Protein 4U4I (pdb70)

InterPro domains:
  IPR001424 Superoxide dismutase, copper/zinc binding domain [PF00080] (23-154)
  IPR001424 Superoxide dismutase, copper/zinc binding domain [PR00068] (49-71)
  IPR001424 Superoxide dismutase, copper/zinc binding domain [PR00068] (85-94)
  IPR001424 Superoxide dismutase, copper/zinc binding domain [PR00068] (104-126)
  IPR001424 Superoxide dismutase, copper/zinc binding domain [PR00068] (129-155)
  IPR001424 Superoxide dismutase, copper/zinc binding domain [cd00305] (10-151)
  IPR018152 Superoxide dismutase, copper/zinc, binding site [PS00332] (143-154)
  IPR024134 Superoxide dismutase (Cu/Zn) / superoxide dismutase copper chaperone [PTHR10003] (10-155)
  IPR036423 Superoxide dismutase-like, copper/zinc binding domain superfamily [G3DSA:2.60.40.200] (1-158)
  IPR036423 Superoxide dismutase-like, copper/zinc binding domain superfamily [SSF49329] (10-156)

B-factor: mean 38.58, std 12.96, range [19.64, 89.53]

Nearest PDB structures (foldseek):
  4u4i-assembly1_B  TM=1.008E+00  e=2.352E-24  Megavirus chiliensis
  4u4i-assembly1_A  TM=9.856E-01  e=9.410E-21  Megavirus chiliensis
  3s0p-assembly1_B  TM=9.353E-01  e=9.299E-10  Solanum lycopersicum
  3s0p-assembly4_G  TM=9.302E-01  e=1.435E-09  Solanum lycopersicum
  1ozt-assembl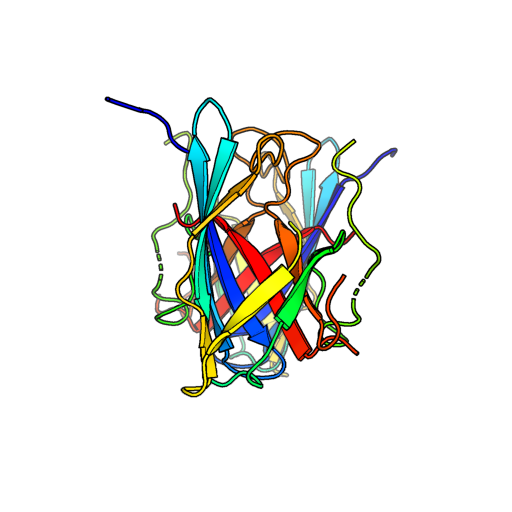y3_K  TM=8.899E-01  e=1.476E-08  Homo sapiens

Radius of gyration: 17.95 Å; Cα contacts (8 Å, |Δi|>4): 726; chains: 2; bounding box: 52×47×39 Å

Sequence (246 aa):
FFNVVTAICQLDKPHDYGYAIFTQLPDCTEIQFHLKNLPPGKHGCHIHKSGDRRNGCTSGPHFNPFNLGDLGNIVVNNNGECNEIICVKYLPLTGSNQIIGRGLVIHEKEDDGDRIACGIIAYLNYDFFNVVTAICQLDKPHDYGYAIFTQLPDCTEIQFHLKNLPPGKHGCHIHKSGDRRNGCTSGPHFNPFLGNIVVNNNGECNEIICVKYLPLTGSNQIIGRGLVIHEKEDDRIACGIIAYLN

CATH classification: 2.60.40.200

Organism: NCBI:txid1094892

Structure (mmCIF, N/CA/C/O backbone):
data_4U4I
#
_entry.id   4U4I
#
_cell.length_a   70.626
_cell.length_b   70.626
_cell.length_c   117.426
_cell.angle_alpha   90.00
_cell.angle_beta   90.00
_cell.angle_gamma   90.00
#
_symmetry.space_group_name_H-M   'P 43 21 2'
#
loop_
_entity.id
_entity.type
_entity.pdbx_description
1 polymer 'Cu/Zn superoxide dismutase'
2 water water
#
loop_
_atom_site.group_PDB
_atom_site.id
_atom_site.type_symbol
_atom_site.label_atom_id
_atom_site.label_alt_id
_atom_site.label_comp_id
_atom_site.label_asym_id
_atom_site.label_entity_id
_atom_site.label_seq_id
_atom_site.pdbx_PDB_ins_code
_atom_site.Cartn_x
_atom_site.Cartn_y
_atom_site.Cartn_z
_atom_site.occupancy
_atom_site.B_iso_or_equiv
_atom_site.auth_seq_id
_atom_site.auth_comp_id
_atom_site.auth_asym_id
_atom_site.auth_atom_id
_atom_site.pdbx_PDB_model_num
ATOM 1 N N . PHE A 1 9 ? 56.202 15.457 66.288 1.00 60.73 9 PHE A N 1
ATOM 2 C CA . PHE A 1 9 ? 55.727 15.918 64.988 1.00 61.87 9 PHE A CA 1
ATOM 3 C C . PHE A 1 9 ? 54.266 16.390 65.021 1.00 62.06 9 PHE A C 1
ATOM 4 O O . PHE A 1 9 ? 53.361 15.619 65.366 1.00 52.12 9 PHE A O 1
ATOM 12 N N . PHE A 1 10 ? 54.048 17.669 64.697 1.00 62.47 10 PHE A N 1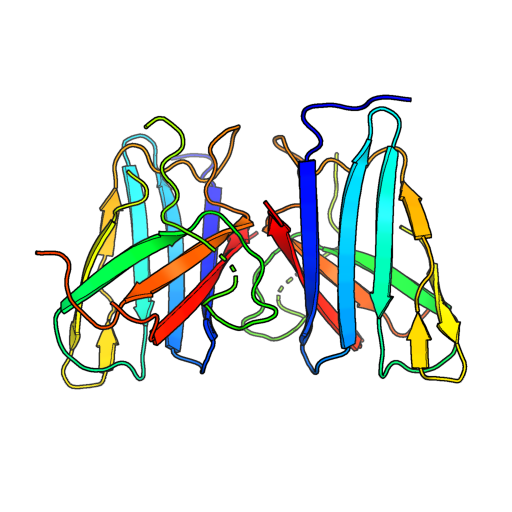
ATOM 13 C CA . PHE A 1 10 ? 52.717 18.188 64.370 1.00 63.05 10 PHE A CA 1
ATOM 14 C C . PHE A 1 10 ? 52.854 18.678 62.925 1.00 67.34 10 PHE A C 1
ATOM 15 O O . PHE A 1 10 ? 53.962 19.023 62.517 1.00 69.90 10 PHE A O 1
ATOM 23 N N . ASN A 1 11 ? 51.776 18.716 62.140 1.00 66.27 11 ASN A N 1
ATOM 24 C CA . ASN A 1 11 ? 50.473 18.160 62.490 1.00 62.05 11 ASN A CA 1
ATOM 25 C C . ASN A 1 11 ? 50.089 17.171 61.401 1.00 55.99 11 ASN A C 1
ATOM 26 O O . ASN A 1 11 ? 49.527 17.528 60.378 1.00 48.03 11 ASN A O 1
ATOM 31 N N . VAL A 1 12 ? 50.403 15.917 61.666 1.00 52.84 12 VAL A N 1
ATOM 32 C CA . VAL A 1 12 ? 50.598 14.909 60.650 1.00 43.95 12 VAL A CA 1
ATOM 33 C C . VAL A 1 12 ? 49.382 14.628 59.759 1.00 37.96 12 VAL A C 1
ATOM 34 O O . VAL A 1 12 ? 48.253 14.553 60.232 1.00 39.15 12 VAL A O 1
ATOM 38 N N . VAL A 1 13 ? 49.616 14.476 58.462 1.00 33.53 13 VAL A N 1
ATOM 39 C CA . VAL A 1 13 ? 48.559 13.986 57.590 1.00 28.33 13 VAL A CA 1
ATOM 40 C C . VAL A 1 13 ? 48.650 12.463 57.516 1.00 26.60 13 VAL A C 1
ATOM 41 O O . VAL A 1 13 ? 49.723 11.883 57.317 1.00 27.01 13 VAL A O 1
ATOM 45 N N . THR A 1 14 ? 47.515 11.816 57.710 1.00 25.82 14 THR A N 1
ATOM 46 C CA . THR A 1 14 ? 47.456 10.367 57.665 1.00 29.88 14 THR A CA 1
ATOM 47 C C . THR A 1 14 ? 46.440 9.925 56.611 1.00 25.82 14 THR A C 1
ATOM 48 O O . THR A 1 14 ? 45.371 10.522 56.501 1.00 25.57 14 THR A O 1
ATOM 52 N N . ALA A 1 15 ? 46.777 8.898 55.833 1.00 23.60 15 ALA A N 1
ATOM 53 C CA . ALA A 1 15 ? 45.841 8.354 54.849 1.00 25.05 15 ALA A CA 1
ATOM 54 C C . ALA A 1 15 ? 45.583 6.872 55.070 1.00 25.73 15 ALA A C 1
ATOM 55 O O . ALA A 1 15 ? 46.400 6.162 55.646 1.00 25.42 15 ALA A O 1
ATOM 57 N N . ILE A 1 16 ? 44.425 6.415 54.615 1.00 24.00 16 ILE A N 1
ATOM 58 C CA . ILE A 1 16 ? 44.088 5.001 54.653 1.00 24.20 16 ILE A CA 1
ATOM 59 C C . ILE A 1 16 ? 43.713 4.498 53.258 1.00 27.52 16 ILE A C 1
ATOM 60 O O . ILE A 1 16 ? 43.045 5.189 52.486 1.00 25.30 16 ILE A O 1
ATOM 65 N N . CYS A 1 17 ? 44.183 3.300 52.938 1.00 22.60 17 CYS A N 1
ATOM 66 C CA . CYS A 1 17 ? 43.775 2.598 51.736 1.00 27.27 17 CYS A CA 1
ATOM 67 C C . CYS A 1 17 ? 43.180 1.236 52.073 1.00 27.23 17 CYS A C 1
ATOM 68 O O . CYS A 1 17 ? 43.897 0.346 52.537 1.00 24.72 17 CYS A O 1
ATOM 71 N N . GLN A 1 18 ? 41.883 1.049 51.841 1.00 27.11 18 GLN A N 1
ATOM 72 C CA . GLN A 1 18 ? 41.330 -0.290 51.993 1.00 28.16 18 GLN A CA 1
ATOM 73 C C . GLN A 1 18 ? 41.495 -1.044 50.685 1.00 30.67 18 GLN A C 1
ATOM 74 O O . GLN A 1 18 ? 40.925 -0.653 49.669 1.00 27.13 18 GLN A O 1
A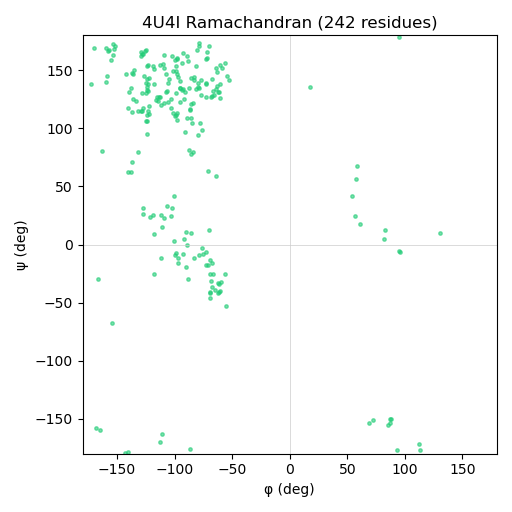TOM 80 N N . LEU A 1 19 ? 42.270 -2.123 50.711 1.00 25.88 19 LEU A N 1
ATOM 81 C CA . LEU A 1 19 ? 42.455 -2.926 49.515 1.00 26.97 19 LEU A CA 1
ATOM 82 C C . LEU A 1 19 ? 41.312 -3.925 49.436 1.00 31.91 19 LEU A C 1
ATOM 83 O O . LEU A 1 19 ? 41.487 -5.097 49.789 1.00 28.71 19 LEU A O 1
ATOM 88 N N . ASP A 1 20 ? 40.136 -3.448 49.000 1.00 28.02 20 ASP A N 1
ATOM 89 C CA . ASP A 1 20 ? 38.935 -4.263 49.046 1.00 29.47 20 ASP A CA 1
ATOM 90 C C . ASP A 1 20 ? 38.419 -4.693 47.681 1.00 29.11 20 ASP A C 1
ATOM 91 O O . ASP A 1 20 ? 37.301 -5.160 47.583 1.00 31.31 20 ASP A O 1
ATOM 96 N N . LYS A 1 21 ? 39.238 -4.557 46.643 1.00 32.36 21 LYS A N 1
ATOM 97 C CA . LYS A 1 21 ? 38.933 -5.163 45.354 1.00 32.41 21 LYS A CA 1
ATOM 98 C C . LYS A 1 21 ? 40.118 -6.004 44.915 1.00 32.78 21 LYS A C 1
ATOM 99 O O . LYS A 1 21 ? 41.261 -5.628 45.176 1.00 30.36 21 LYS A O 1
ATOM 105 N N . PRO A 1 22 ? 39.856 -7.139 44.234 1.00 32.10 22 PRO A N 1
ATOM 106 C CA . PRO A 1 22 ? 38.517 -7.672 43.939 1.00 34.67 22 PRO A CA 1
ATOM 107 C C . PRO A 1 22 ? 37.856 -8.309 45.167 1.00 37.55 22 PRO A C 1
ATOM 108 O O . PRO A 1 22 ? 36.685 -8.647 45.103 1.00 38.32 22 PRO A O 1
ATOM 112 N N . HIS A 1 23 ? 38.600 -8.456 46.262 1.00 34.12 23 HIS A N 1
ATOM 113 C CA . HIS A 1 23 ? 38.053 -8.956 47.525 1.00 37.69 23 HIS A CA 1
ATOM 114 C C . HIS A 1 23 ? 38.651 -8.196 48.697 1.00 33.69 23 HIS A C 1
ATOM 115 O O . HIS A 1 23 ? 39.480 -7.302 48.513 1.00 33.27 23 HIS A O 1
ATOM 122 N N . ASP A 1 24 ? 38.257 -8.584 49.901 1.00 32.94 24 ASP A N 1
ATOM 123 C CA . ASP A 1 24 ? 38.755 -7.953 51.118 1.00 33.10 24 ASP A CA 1
ATOM 124 C C . ASP A 1 24 ? 40.168 -8.414 51.431 1.00 32.63 24 ASP A C 1
ATOM 125 O O . ASP A 1 24 ? 40.357 -9.490 51.998 1.00 30.77 24 ASP A O 1
ATOM 130 N N . TYR A 1 25 ? 41.169 -7.612 51.069 1.00 32.41 25 TYR A N 1
ATOM 131 C CA . TYR A 1 25 ? 42.548 -7.978 51.416 1.00 30.40 25 TYR A CA 1
ATOM 132 C C . TYR A 1 25 ? 43.144 -7.078 52.504 1.00 29.42 25 TYR A C 1
ATOM 133 O O . TYR A 1 25 ? 44.369 -6.967 52.631 1.00 29.89 25 TYR A O 1
ATOM 142 N N . GLY A 1 26 ? 42.282 -6.451 53.300 1.00 29.40 26 GLY A N 1
ATOM 143 C CA . GLY A 1 26 ? 42.754 -5.633 54.410 1.00 28.86 26 GLY A CA 1
ATOM 144 C C . GLY A 1 26 ? 43.040 -4.198 53.992 1.00 30.89 26 GLY A C 1
ATOM 145 O O . GLY A 1 26 ? 42.420 -3.687 53.054 1.00 29.75 26 GLY A O 1
ATOM 146 N N . TYR A 1 27 ? 43.988 -3.551 54.668 1.00 28.97 27 TYR A N 1
ATOM 147 C CA . TYR A 1 27 ? 44.213 -2.127 54.456 1.00 25.87 27 TYR A CA 1
ATOM 148 C C . TYR A 1 27 ? 45.665 -1.692 54.718 1.00 27.96 27 TYR A C 1
ATOM 149 O O . TYR A 1 27 ? 46.484 -2.487 55.186 1.00 29.19 27 TYR A O 1
ATOM 158 N N . ALA A 1 28 ? 45.986 -0.444 54.371 1.00 24.48 28 ALA A N 1
ATOM 159 C CA . ALA A 1 28 ? 47.295 0.152 54.680 1.00 24.50 28 ALA A CA 1
ATOM 160 C C . ALA A 1 28 ? 47.121 1.593 55.187 1.00 24.46 28 ALA A C 1
ATOM 161 O O . ALA A 1 28 ? 46.193 2.309 54.788 1.00 22.47 28 ALA A O 1
ATOM 163 N N . ILE A 1 29 ? 48.006 2.002 56.085 1.00 21.65 29 ILE A N 1
ATOM 164 C CA . ILE A 1 29 ? 47.979 3.343 56.660 1.00 23.53 29 ILE A CA 1
ATOM 165 C C . ILE A 1 29 ? 49.190 4.111 56.184 1.00 23.61 29 ILE A C 1
ATOM 166 O O . ILE A 1 29 ? 50.316 3.620 56.316 1.00 26.85 29 ILE A O 1
ATOM 171 N N . PHE A 1 30 ? 48.968 5.301 55.621 1.00 24.16 30 PHE A N 1
ATOM 172 C CA . PHE A 1 30 ? 50.063 6.157 55.156 1.00 24.35 30 PHE A CA 1
ATOM 173 C C . PHE A 1 30 ? 50.206 7.332 56.117 1.00 23.38 30 PHE A C 1
ATOM 174 O O . PHE A 1 30 ? 49.223 8.007 56.422 1.00 25.38 30 PHE A O 1
ATOM 182 N N . THR A 1 31 ? 51.424 7.603 56.567 1.00 24.49 31 THR A N 1
ATOM 183 C CA . THR A 1 31 ? 51.653 8.719 57.463 1.00 28.34 31 THR A CA 1
ATOM 184 C C . THR A 1 31 ? 52.759 9.629 56.923 1.00 29.70 31 THR A C 1
ATOM 185 O O . THR A 1 31 ? 53.912 9.215 56.784 1.00 29.30 31 THR A O 1
ATOM 189 N N . GLN A 1 32 ? 52.400 10.869 56.627 1.00 30.79 32 GLN A N 1
ATOM 190 C CA . GLN A 1 32 ? 53.329 11.822 56.014 1.00 31.03 32 GLN A CA 1
ATOM 191 C C . GLN A 1 32 ? 54.269 12.431 57.059 1.00 33.65 32 GLN A C 1
ATOM 192 O O . GLN A 1 32 ? 53.920 13.400 57.734 1.00 32.56 32 GLN A O 1
ATOM 198 N N . LEU A 1 33 ? 55.447 11.832 57.206 1.00 36.05 33 LEU A N 1
ATOM 199 C CA . LEU A 1 33 ? 56.464 12.298 58.151 1.00 41.26 33 LEU A CA 1
ATOM 200 C C . LEU A 1 33 ? 57.417 13.269 57.443 1.00 41.08 33 LEU A C 1
ATOM 201 O O . LEU A 1 33 ? 57.436 13.323 56.211 1.00 41.24 33 LEU A O 1
ATOM 206 N N . PRO A 1 34 ? 58.216 14.044 58.207 1.00 43.75 34 PRO A N 1
ATOM 207 C CA . PRO A 1 34 ? 58.998 15.067 57.495 1.00 45.89 34 PRO A CA 1
ATOM 208 C C . PRO A 1 34 ? 60.111 14.519 56.589 1.00 46.76 34 PRO A C 1
ATOM 209 O O . PRO A 1 34 ? 60.398 15.128 55.560 1.00 47.45 34 PRO A O 1
ATOM 213 N N . ASP A 1 35 ? 60.712 13.387 56.925 1.00 43.11 35 ASP A N 1
ATOM 214 C CA . ASP A 1 35 ? 61.774 12.863 56.066 1.00 50.59 35 ASP A CA 1
ATOM 215 C C . ASP A 1 35 ? 61.286 11.740 55.150 1.00 50.65 35 ASP A C 1
ATOM 216 O O . ASP A 1 35 ? 62.056 11.179 54.369 1.00 46.15 35 ASP A O 1
ATOM 221 N N . CYS A 1 36 ? 59.994 11.441 55.216 1.00 48.17 36 CYS A N 1
ATOM 222 C CA . CYS A 1 36 ? 59.565 10.085 54.946 1.00 42.26 36 CYS A CA 1
ATOM 223 C C . CYS A 1 36 ? 58.050 9.936 54.886 1.00 37.62 36 CYS A C 1
ATOM 224 O O . CYS A 1 36 ? 57.353 10.493 55.718 1.00 39.14 36 CYS A O 1
ATOM 227 N N . THR A 1 37 ? 57.520 9.179 53.935 1.00 37.65 37 THR A N 1
ATOM 228 C CA . THR A 1 37 ? 56.127 8.774 54.077 1.00 31.38 37 THR A CA 1
ATOM 229 C C . THR A 1 37 ? 56.098 7.326 54.566 1.00 29.46 37 THR A C 1
ATOM 230 O O . THR A 1 37 ? 56.534 6.418 53.869 1.00 29.90 37 THR A O 1
ATOM 234 N N . GLU A 1 38 ? 55.618 7.140 55.794 1.00 25.24 38 GLU A N 1
ATOM 235 C CA . GLU A 1 38 ? 55.579 5.834 56.438 1.00 28.47 38 GLU A CA 1
ATOM 236 C C . GLU A 1 38 ? 54.355 5.059 55.960 1.00 27.64 38 GLU A C 1
ATOM 237 O O . GLU A 1 38 ? 53.262 5.610 55.912 1.00 25.35 38 GLU A O 1
ATOM 243 N N . ILE A 1 39 ? 54.532 3.790 55.605 1.00 26.38 39 ILE A N 1
ATOM 244 C CA . ILE A 1 39 ? 53.390 2.967 55.214 1.00 25.72 39 ILE A CA 1
ATOM 245 C C . ILE A 1 39 ? 53.313 1.722 56.091 1.00 26.36 39 ILE A C 1
ATOM 246 O O . ILE A 1 39 ? 54.204 0.890 56.075 1.00 27.04 39 ILE A O 1
ATOM 251 N N . GLN A 1 40 ? 52.248 1.623 56.876 1.00 26.62 40 GLN A N 1
ATOM 252 C CA . GLN A 1 40 ? 52.028 0.468 57.727 1.00 27.06 40 GLN A CA 1
ATOM 253 C C . GLN A 1 40 ? 51.029 -0.446 57.031 1.00 24.61 40 GLN A C 1
ATOM 254 O O . GLN A 1 40 ? 49.865 -0.093 56.882 1.00 23.73 40 GLN A O 1
ATOM 260 N N . PHE A 1 41 ? 51.488 -1.600 56.570 1.00 22.13 41 PHE A N 1
ATOM 261 C CA . PHE A 1 41 ? 50.592 -2.537 55.903 1.00 25.89 41 PHE A CA 1
ATOM 262 C C . PHE A 1 41 ? 49.852 -3.387 56.942 1.00 29.15 41 PHE A C 1
ATOM 263 O O . PHE A 1 41 ? 50.418 -3.746 57.984 1.00 25.73 41 PHE A O 1
ATOM 271 N N . HIS A 1 42 ? 48.575 -3.654 56.667 1.00 27.26 42 HIS A N 1
ATOM 272 C CA . HIS A 1 42 ? 47.781 -4.637 57.400 1.00 28.08 42 HIS A CA 1
ATOM 273 C C . HIS A 1 42 ? 46.950 -5.440 56.376 1.00 30.38 42 HIS A C 1
ATOM 274 O O . HIS A 1 42 ? 45.715 -5.393 56.371 1.00 23.93 42 HIS A O 1
ATOM 281 N N . LEU A 1 43 ? 47.649 -6.152 55.493 1.00 28.72 43 LEU A N 1
ATOM 282 C CA . LEU A 1 43 ? 47.006 -6.933 54.454 1.00 27.95 43 LEU A CA 1
ATOM 283 C C . LEU A 1 43 ? 46.705 -8.335 54.966 1.00 30.77 43 LEU A C 1
ATOM 284 O O . LEU A 1 43 ? 47.281 -8.771 55.966 1.00 34.26 43 LEU A O 1
ATOM 289 N N . LYS A 1 44 ? 45.805 -9.026 54.271 1.00 29.30 44 LYS A N 1
ATOM 290 C CA . LYS A 1 44 ? 45.394 -10.388 54.617 1.00 34.89 44 LYS A CA 1
ATOM 291 C C . LYS A 1 44 ? 44.824 -11.075 53.363 1.00 36.36 44 LYS A C 1
ATOM 292 O O . LYS A 1 44 ? 44.571 -10.403 52.351 1.00 32.32 44 LYS A O 1
ATOM 298 N N . ASN A 1 45 ? 44.640 -12.398 53.433 1.00 34.70 45 ASN A N 1
ATOM 299 C CA . ASN A 1 45 ? 44.083 -13.212 52.337 1.00 35.23 45 ASN A CA 1
ATOM 300 C C . ASN A 1 45 ? 44.863 -13.228 51.021 1.00 34.79 45 ASN A C 1
ATOM 301 O O . ASN A 1 45 ? 44.312 -13.612 49.981 1.00 34.41 45 ASN A O 1
ATOM 306 N N . LEU A 1 46 ? 46.129 -12.826 51.042 1.00 32.03 46 LEU A N 1
ATOM 307 C CA . LEU A 1 46 ? 46.899 -12.729 49.798 1.00 30.51 46 LEU A CA 1
ATOM 308 C C . LEU A 1 46 ? 47.780 -13.963 49.561 1.00 33.83 46 LEU A C 1
ATOM 309 O O . LEU A 1 46 ? 48.071 -14.694 50.497 1.00 34.05 46 LEU A O 1
ATOM 314 N N . PRO A 1 47 ? 48.200 -14.197 48.306 1.00 35.97 47 PRO A N 1
ATOM 315 C CA . PRO A 1 47 ? 49.220 -15.209 48.008 1.00 38.45 47 PRO A CA 1
ATOM 316 C C . PRO A 1 47 ? 50.550 -14.888 48.693 1.00 39.12 47 PRO A C 1
ATOM 317 O O . PRO A 1 47 ? 51.029 -13.760 48.574 1.00 37.55 47 PRO A O 1
ATOM 321 N N . PRO A 1 48 ? 51.151 -15.868 49.385 1.00 41.56 48 PRO A N 1
ATOM 322 C CA . PRO A 1 48 ? 52.430 -15.636 50.069 1.00 36.83 48 PRO A CA 1
ATOM 323 C C . PRO A 1 48 ? 53.548 -15.225 49.110 1.00 32.18 48 PRO A C 1
ATOM 324 O O . PRO A 1 48 ? 53.486 -15.565 47.938 1.00 36.61 48 PRO A O 1
ATOM 328 N N . GLY A 1 49 ? 54.553 -14.503 49.608 1.00 34.91 49 GLY A N 1
ATOM 329 C CA . GLY A 1 49 ? 55.716 -14.163 48.807 1.00 30.35 49 GLY A CA 1
ATOM 330 C C . GLY A 1 49 ? 55.844 -12.685 48.488 1.00 31.51 49 GLY A C 1
ATOM 331 O O . GLY A 1 49 ? 55.107 -11.864 49.023 1.00 31.54 49 GLY A O 1
ATOM 332 N N . LYS A 1 50 ? 56.787 -12.344 47.613 1.00 31.09 50 LYS A N 1
ATOM 333 C CA . LYS A 1 50 ? 56.997 -10.961 47.218 1.00 32.20 50 LYS A CA 1
ATOM 334 C C . LYS A 1 50 ? 55.979 -10.504 46.178 1.00 36.07 50 LYS A C 1
ATOM 335 O O . LYS A 1 50 ? 55.638 -11.243 45.255 1.00 33.20 50 LYS A O 1
ATOM 341 N N . HIS A 1 51 ? 55.502 -9.276 46.338 1.00 31.32 51 HIS A N 1
ATOM 342 C CA . HIS A 1 51 ? 54.551 -8.689 45.407 1.00 32.10 51 HIS A CA 1
ATOM 343 C C . HIS A 1 51 ? 54.905 -7.228 45.175 1.00 30.66 51 HIS A C 1
ATOM 344 O O . HIS A 1 51 ? 55.143 -6.476 46.127 1.00 31.43 51 HIS A O 1
ATOM 351 N N . GLY A 1 52 ? 54.951 -6.829 43.912 1.00 34.72 52 GLY A N 1
ATOM 352 C CA . GLY A 1 52 ? 55.214 -5.446 43.554 1.00 29.86 52 GLY A CA 1
ATOM 353 C C . GLY A 1 52 ? 54.106 -4.560 44.088 1.00 33.68 52 GLY A C 1
ATOM 354 O O . GLY A 1 52 ? 52.915 -4.888 44.017 1.00 31.80 52 GLY A O 1
ATOM 355 N N . CYS A 1 53 ? 54.503 -3.437 44.658 1.00 31.42 53 CYS A N 1
ATOM 356 C CA . CYS A 1 53 ? 53.542 -2.521 45.239 1.00 32.61 53 CYS A CA 1
ATOM 357 C C . CYS A 1 53 ? 53.695 -1.160 44.564 1.00 33.12 53 CYS A C 1
ATOM 358 O O . CYS A 1 53 ? 54.768 -0.572 44.591 1.00 35.59 53 CYS A O 1
ATOM 361 N N . HIS A 1 54 ? 52.644 -0.672 43.919 1.00 28.25 54 HIS A N 1
ATOM 362 C CA . HIS A 1 54 ? 52.768 0.575 43.173 1.00 30.06 54 HIS A CA 1
ATOM 363 C C . HIS A 1 54 ? 51.608 1.506 43.394 1.00 26.89 54 HIS A C 1
ATOM 364 O O . HIS A 1 54 ? 50.471 1.062 43.584 1.00 24.98 54 HIS A O 1
ATOM 371 N N . ILE A 1 55 ? 51.904 2.804 43.364 1.00 25.26 55 ILE A N 1
ATOM 372 C CA . ILE A 1 55 ? 50.850 3.806 43.231 1.00 29.46 55 ILE A CA 1
ATOM 373 C C . ILE A 1 55 ? 50.437 3.903 41.760 1.00 29.99 55 ILE A C 1
ATOM 374 O O . ILE A 1 55 ? 51.279 3.912 40.853 1.00 27.75 55 ILE A O 1
ATOM 379 N N . HIS A 1 56 ? 49.131 3.953 41.531 1.00 25.43 56 HIS A N 1
ATOM 380 C CA . HIS A 1 56 ? 48.613 4.103 40.197 1.00 25.31 56 HIS A CA 1
ATOM 381 C C . HIS A 1 56 ? 47.827 5.406 40.107 1.00 27.79 56 HIS A C 1
ATOM 382 O O . HIS A 1 56 ? 47.266 5.910 41.099 1.00 24.31 56 HIS A O 1
ATOM 389 N N . LYS A 1 57 ? 47.827 5.943 38.899 1.00 26.57 57 LYS A N 1
ATOM 390 C CA . LYS A 1 57 ? 47.408 7.307 38.602 1.00 32.08 57 LYS A CA 1
ATOM 391 C C . LYS A 1 57 ? 45.944 7.588 38.937 1.00 28.43 57 LYS A C 1
ATOM 392 O O . LYS A 1 57 ? 45.621 8.628 39.486 1.00 31.32 57 LYS A O 1
ATOM 398 N N . SER A 1 58 ? 45.065 6.644 38.634 1.00 25.63 58 SER A N 1
ATOM 399 C CA . SER A 1 58 ? 43.635 6.892 38.733 1.00 27.63 58 SER A CA 1
ATOM 400 C C . SER A 1 58 ? 42.998 6.219 39.955 1.00 28.75 58 SER A C 1
ATOM 401 O O . SER A 1 58 ? 43.384 5.112 40.341 1.00 27.40 58 SER A O 1
ATOM 404 N N . GLY A 1 59 ? 42.039 6.907 40.579 1.00 26.39 59 GLY A N 1
ATOM 405 C CA . GLY A 1 59 ? 41.261 6.346 41.670 1.00 23.77 59 GLY A CA 1
ATOM 406 C C . GLY A 1 59 ? 40.003 5.614 41.196 1.00 28.97 59 GLY A C 1
ATOM 407 O O . GLY A 1 59 ? 39.243 5.077 42.008 1.00 25.62 59 GLY A O 1
ATOM 408 N N . ASP A 1 60 ? 39.795 5.596 39.880 1.00 26.98 60 ASP A N 1
ATOM 409 C CA . ASP A 1 60 ? 38.636 4.955 39.234 1.00 30.09 60 ASP A CA 1
ATOM 410 C C . ASP A 1 60 ? 38.715 3.440 39.373 1.00 25.89 60 ASP A C 1
ATOM 411 O O . ASP A 1 60 ? 39.728 2.864 39.029 1.00 26.95 60 ASP A O 1
ATOM 416 N N . ARG A 1 61 ? 37.668 2.783 39.876 1.00 28.66 61 ARG A N 1
ATOM 417 C CA . ARG A 1 61 ? 37.693 1.317 39.921 1.00 29.81 61 ARG A CA 1
ATOM 418 C C . ARG A 1 61 ? 36.456 0.694 39.283 1.00 35.51 61 ARG A C 1
ATOM 419 O O . ARG A 1 61 ? 36.080 -0.438 39.610 1.00 34.34 61 ARG A O 1
ATOM 427 N N . ARG A 1 62 ? 35.840 1.408 38.348 1.00 32.31 62 ARG A N 1
ATOM 428 C CA . ARG A 1 62 ? 34.655 0.872 37.678 1.00 32.61 62 ARG A CA 1
ATOM 429 C C . ARG A 1 62 ? 34.935 -0.445 36.943 1.00 30.08 62 ARG A C 1
ATOM 430 O O . ARG A 1 62 ? 34.081 -1.309 36.897 1.00 33.07 62 ARG A O 1
ATOM 438 N N . ASN A 1 63 ? 36.138 -0.629 36.412 1.00 30.71 63 ASN A N 1
ATOM 439 C CA . ASN A 1 63 ? 36.480 -1.928 35.830 1.00 38.89 63 ASN A CA 1
ATOM 440 C C . ASN A 1 63 ? 37.374 -2.748 36.768 1.00 38.01 63 ASN A C 1
ATOM 441 O O . ASN A 1 63 ? 38.208 -3.529 36.319 1.00 41.95 63 ASN A O 1
ATOM 446 N N . GLY A 1 64 ? 37.202 -2.579 38.075 1.00 38.65 64 GLY A N 1
ATOM 447 C CA . GLY A 1 64 ? 38.097 -3.224 39.018 1.00 35.60 64 GLY A CA 1
ATOM 448 C C . GLY A 1 64 ? 39.447 -2.528 38.982 1.00 37.72 64 GLY A C 1
ATOM 449 O O . GLY A 1 64 ? 39.511 -1.340 38.672 1.00 35.13 64 GLY A O 1
ATOM 450 N N . CYS A 1 65 ? 40.525 -3.259 39.276 1.00 32.73 65 CYS A N 1
ATOM 451 C CA . CYS A 1 65 ? 41.848 -2.649 39.427 1.00 30.37 65 CYS A CA 1
ATOM 452 C C . CYS A 1 65 ? 42.428 -2.170 38.114 1.00 33.03 65 CYS A C 1
ATOM 453 O O . CYS A 1 65 ? 43.381 -1.370 38.095 1.00 30.91 65 CYS A O 1
ATOM 456 N N . THR A 1 66 ? 41.873 -2.667 37.012 1.00 31.06 66 THR A N 1
ATOM 457 C CA . THR A 1 66 ? 42.322 -2.249 35.682 1.00 33.05 66 THR A CA 1
ATOM 458 C C . THR A 1 66 ? 42.092 -0.754 35.453 1.00 28.39 66 THR A C 1
ATOM 459 O O . THR A 1 66 ? 42.860 -0.101 34.760 1.00 30.66 66 THR A O 1
ATOM 463 N N . SER A 1 67 ? 41.029 -0.216 36.029 1.00 31.64 67 SER A N 1
ATOM 464 C CA . SER A 1 67 ? 40.689 1.188 35.814 1.00 31.64 67 SER A CA 1
ATOM 465 C C . SER A 1 67 ? 41.653 2.156 36.499 1.00 34.77 67 SER A C 1
ATOM 466 O O . SER A 1 67 ? 41.645 3.347 36.198 1.00 32.22 67 SER A O 1
ATOM 477 N N . GLY A 1 69 ? 44.528 2.576 36.026 1.00 29.26 69 GLY A N 1
ATOM 478 C CA . GLY A 1 69 ? 45.489 3.080 35.049 1.00 26.60 69 GLY A CA 1
ATOM 479 C C . GLY A 1 69 ? 46.927 2.665 35.313 1.00 32.48 69 GLY A C 1
ATOM 480 O O . GLY A 1 69 ? 47.178 1.700 36.046 1.00 32.85 69 GLY A O 1
ATOM 481 N N . PRO A 1 70 ? 47.883 3.406 34.729 1.00 33.14 70 PRO A N 1
ATOM 482 C CA . PRO A 1 70 ? 49.319 3.130 34.802 1.00 28.84 70 PRO A CA 1
ATOM 483 C C . PRO A 1 70 ? 49.962 3.576 36.105 1.00 29.91 70 PRO A C 1
ATOM 484 O O . PRO A 1 70 ? 49.310 4.227 36.940 1.00 29.29 70 PRO A O 1
ATOM 488 N N . HIS A 1 71 ? 51.232 3.220 36.272 1.00 29.25 71 HIS A N 1
ATOM 489 C CA . HIS A 1 71 ? 52.038 3.685 37.396 1.00 32.95 71 HIS A CA 1
ATOM 490 C C . HIS A 1 71 ? 51.976 5.192 37.470 1.00 33.05 71 HIS A C 1
ATOM 491 O O . HIS A 1 71 ? 51.969 5.868 36.443 1.00 31.89 71 HIS A O 1
ATOM 498 N N . PHE A 1 72 ? 51.914 5.713 38.684 1.00 30.48 72 PHE A N 1
ATOM 499 C CA . PHE A 1 72 ? 51.895 7.145 38.882 1.00 33.00 72 PHE A CA 1
ATOM 500 C C . PHE A 1 72 ? 53.330 7.640 38.999 1.00 39.17 72 PHE A C 1
ATOM 501 O O . PHE A 1 72 ? 54.012 7.383 39.991 1.00 41.47 72 PHE A O 1
ATOM 509 N N . ASN A 1 73 ? 53.788 8.342 37.969 1.00 44.31 73 ASN A N 1
ATOM 510 C CA . ASN A 1 73 ? 55.162 8.839 37.909 1.00 54.64 73 ASN A CA 1
ATOM 511 C C . ASN A 1 73 ? 55.188 10.270 37.399 1.00 54.61 73 ASN A C 1
ATOM 512 O O . ASN A 1 73 ? 55.637 10.512 36.281 1.00 52.18 73 ASN A O 1
ATOM 517 N N . PRO A 1 74 ? 54.713 11.222 38.224 1.00 52.88 74 PRO A N 1
ATOM 518 C CA . PRO A 1 74 ? 54.422 12.595 37.784 1.00 57.30 74 PRO A CA 1
ATOM 519 C C . PRO A 1 74 ? 55.626 13.359 37.226 1.00 61.09 74 PRO A C 1
ATOM 520 O O . PRO A 1 74 ? 55.479 14.079 36.230 1.00 61.69 74 PRO A O 1
ATOM 524 N N . PHE A 1 75 ? 56.791 13.196 37.847 1.00 58.95 75 PHE A N 1
ATOM 525 C CA . PHE A 1 75 ? 57.962 13.970 37.465 1.00 63.33 75 PHE A CA 1
ATOM 526 C C . PHE A 1 75 ? 58.701 13.386 36.267 1.00 69.89 75 PHE A C 1
ATOM 527 O O . PHE A 1 75 ? 59.579 14.043 35.711 1.00 77.23 75 PHE A O 1
ATOM 535 N N . ASN A 1 76 ? 58.353 12.155 35.889 1.00 73.34 76 ASN A N 1
ATOM 536 C CA . ASN A 1 76 ? 59.089 11.385 34.879 1.00 71.22 76 ASN A CA 1
ATOM 537 C C . ASN A 1 76 ? 60.560 11.183 35.260 1.00 78.29 76 ASN A C 1
ATOM 538 O O . ASN A 1 76 ? 61.457 11.839 34.724 1.00 82.26 76 ASN A O 1
ATOM 543 N N . LEU A 1 89 ? 58.539 6.964 40.673 1.00 61.49 89 LEU A N 1
ATOM 544 C CA . LEU A 1 89 ? 58.675 7.085 42.122 1.00 63.28 89 LEU A CA 1
ATOM 545 C C . LEU A 1 89 ? 57.339 6.847 42.870 1.00 65.24 89 LEU A C 1
ATOM 546 O O . LEU A 1 89 ? 57.247 7.038 44.092 1.00 60.07 89 LEU A O 1
ATOM 551 N N . GLY A 1 90 ? 56.330 6.365 42.141 1.00 56.15 90 GLY A N 1
ATOM 552 C CA . GLY A 1 90 ? 55.149 5.768 42.753 1.00 50.33 90 GLY A CA 1
ATOM 553 C C . GLY A 1 90 ? 55.440 4.294 43.019 1.00 49.95 90 GLY A C 1
ATOM 554 O O . GLY A 1 90 ? 54.554 3.494 43.346 1.00 37.21 90 GLY A O 1
ATOM 555 N N . ASP A 1 91 ? 56.718 3.957 42.841 1.00 57.36 91 ASP A N 1
ATOM 556 C CA . ASP A 1 91 ? 57.283 2.639 43.094 1.00 49.96 91 ASP A CA 1
ATOM 557 C C . ASP A 1 91 ? 57.686 2.520 44.567 1.00 53.83 91 ASP A C 1
ATOM 558 O O . ASP A 1 91 ? 58.647 3.155 45.030 1.00 49.42 91 ASP A O 1
ATOM 563 N N . LEU A 1 92 ? 56.918 1.717 45.300 1.00 43.21 92 LEU A N 1
ATOM 564 C CA . LEU A 1 92 ? 57.157 1.496 46.710 1.00 39.03 92 LEU A CA 1
ATOM 565 C C . LEU A 1 92 ? 58.034 0.262 46.872 1.00 38.92 92 LEU A C 1
ATOM 566 O O . LEU A 1 92 ? 58.500 -0.024 47.958 1.00 38.77 92 LEU A O 1
ATOM 571 N N . GLY A 1 93 ? 58.260 -0.452 45.771 1.00 37.35 93 GLY A N 1
ATOM 572 C CA . GLY A 1 93 ? 59.029 -1.683 45.787 1.00 35.27 93 GLY A CA 1
ATOM 573 C C . GLY A 1 93 ? 58.170 -2.890 46.141 1.00 37.12 93 GLY A C 1
ATOM 574 O O . GLY A 1 93 ? 56.949 -2.884 45.959 1.00 38.43 93 GLY A O 1
ATOM 575 N N . ASN A 1 94 ? 58.805 -3.930 46.667 1.00 30.39 94 ASN A N 1
ATOM 576 C CA . ASN A 1 94 ? 58.109 -5.169 46.980 1.00 30.79 94 ASN A CA 1
ATOM 577 C C . ASN A 1 94 ? 57.675 -5.231 48.427 1.00 33.99 94 ASN A C 1
ATOM 578 O O . ASN A 1 94 ? 58.414 -4.810 49.321 1.00 34.36 94 ASN A O 1
ATOM 583 N N . ILE A 1 95 ? 56.480 -5.761 48.663 1.00 32.33 95 ILE A N 1
ATOM 584 C CA . ILE A 1 95 ? 56.116 -6.198 50.002 1.00 31.01 95 ILE A CA 1
ATOM 585 C C . ILE A 1 95 ? 56.238 -7.705 50.060 1.00 32.53 95 ILE A C 1
ATOM 586 O O . ILE A 1 95 ? 56.285 -8.381 49.028 1.00 29.70 95 ILE A O 1
ATOM 591 N N . VAL A 1 96 ? 56.299 -8.231 51.275 1.00 32.82 96 VAL A N 1
ATOM 592 C CA . VAL A 1 96 ? 56.328 -9.668 51.466 1.00 33.43 96 VAL A CA 1
ATOM 593 C C . VAL A 1 96 ? 55.079 -10.100 52.222 1.00 35.01 96 VAL A C 1
ATOM 594 O O . VAL A 1 96 ? 54.785 -9.583 53.300 1.00 31.30 96 VAL A O 1
ATOM 598 N N . VAL A 1 97 ? 54.331 -11.031 51.646 1.00 28.44 97 VAL A N 1
ATOM 599 C CA .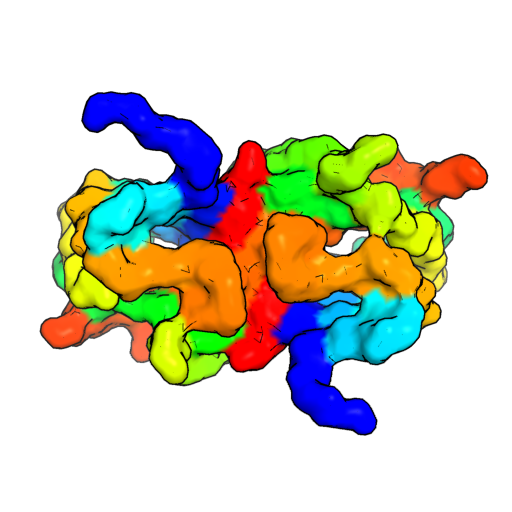 VAL A 1 97 ? 53.195 -11.604 52.345 1.00 31.98 97 VAL A CA 1
ATOM 600 C C . VAL A 1 97 ? 53.633 -12.907 53.023 1.00 33.17 97 VAL A C 1
ATOM 601 O O . VAL A 1 97 ? 54.323 -13.713 52.412 1.00 37.09 97 VAL A O 1
ATOM 605 N N . ASN A 1 98 ? 53.249 -13.093 54.282 1.00 36.04 98 ASN A N 1
ATOM 606 C CA . ASN A 1 98 ? 53.546 -14.320 55.023 1.00 40.53 98 ASN A CA 1
ATOM 607 C C . ASN A 1 98 ? 52.769 -15.523 54.515 1.00 42.88 98 ASN A C 1
ATOM 608 O O . ASN A 1 98 ? 51.827 -15.390 53.721 1.00 38.81 98 ASN A O 1
ATOM 613 N N . ASN A 1 99 ? 53.131 -16.693 55.023 1.00 37.58 99 ASN A N 1
ATOM 614 C CA . ASN 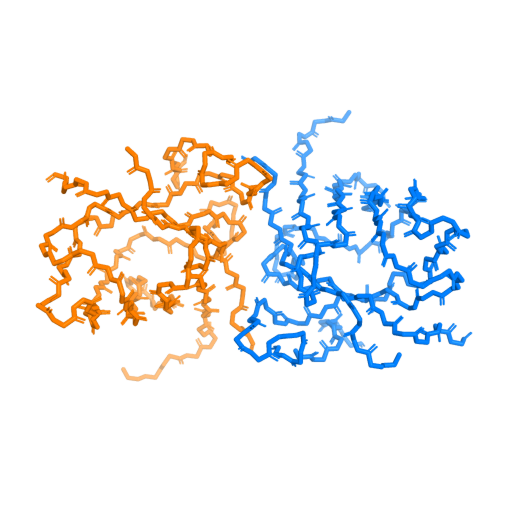A 1 99 ? 52.470 -17.915 54.615 1.00 41.80 99 ASN A CA 1
ATOM 615 C C . ASN A 1 99 ? 51.023 -18.012 55.068 1.00 35.85 99 ASN A C 1
ATOM 616 O O . ASN A 1 99 ? 50.268 -18.819 54.540 1.00 46.98 99 ASN A O 1
ATOM 621 N N . ASN A 1 100 ? 50.620 -17.185 56.025 1.00 39.54 100 ASN A N 1
ATOM 622 C CA . ASN A 1 100 ? 49.205 -17.099 56.384 1.00 36.28 100 ASN A CA 1
ATOM 623 C C . ASN A 1 100 ? 48.449 -16.029 55.575 1.00 36.56 100 ASN A C 1
ATOM 624 O O . ASN A 1 100 ? 47.307 -15.688 55.895 1.00 38.22 100 ASN A O 1
ATOM 629 N N . GLY A 1 101 ? 49.087 -15.493 54.538 1.00 38.47 101 GLY A N 1
ATOM 630 C CA . GLY A 1 101 ? 48.428 -14.538 53.658 1.00 36.47 101 GLY A CA 1
ATOM 631 C C . GLY A 1 101 ? 48.394 -13.101 54.160 1.00 36.45 101 GLY A C 1
ATOM 632 O O . GLY A 1 101 ? 47.803 -12.225 53.508 1.00 35.10 101 GLY A O 1
ATOM 633 N N . GLU A 1 102 ? 49.045 -12.850 55.296 1.00 35.85 102 GLU A N 1
ATOM 634 C CA . GLU A 1 102 ? 49.105 -11.512 55.879 1.00 35.85 102 GLU A CA 1
ATOM 635 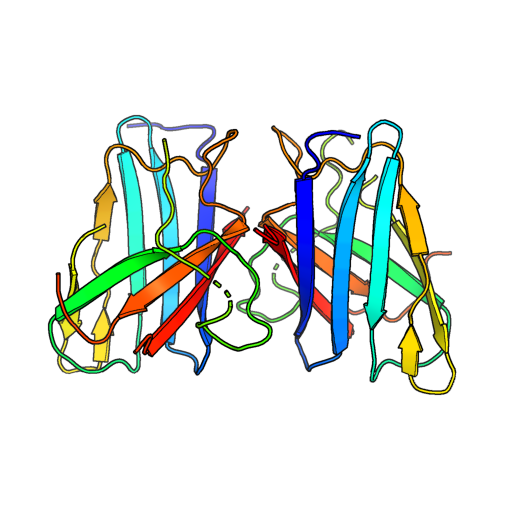C C . GLU A 1 102 ? 50.402 -10.774 55.565 1.00 34.12 102 GLU A C 1
ATOM 636 O O . GLU A 1 102 ? 51.451 -11.378 55.326 1.00 33.54 102 GLU A O 1
ATOM 642 N N . CYS A 1 103 ? 50.306 -9.452 55.577 1.00 28.27 103 CYS A N 1
ATOM 643 C CA . CYS A 1 103 ? 51.470 -8.593 55.494 1.00 32.84 103 CYS A CA 1
ATOM 644 C C . CYS A 1 103 ? 51.298 -7.458 56.492 1.00 32.55 103 CYS A C 1
ATOM 645 O O . CYS A 1 103 ? 50.383 -6.641 56.344 1.00 31.02 103 CYS A O 1
ATOM 648 N N . ASN A 1 104 ? 52.146 -7.410 57.517 1.00 25.60 104 ASN A N 1
ATOM 649 C CA . ASN A 1 104 ? 52.081 -6.291 58.453 1.00 31.37 104 ASN A CA 1
ATOM 650 C C . ASN A 1 104 ? 53.374 -5.484 58.497 1.00 31.21 104 ASN A C 1
ATOM 651 O O . ASN A 1 104 ? 53.672 -4.798 59.484 1.00 31.03 104 ASN A O 1
ATOM 656 N N . GLU A 1 105 ? 54.118 -5.536 57.402 1.00 29.92 105 GLU A N 1
ATOM 657 C CA . GLU A 1 105 ? 55.396 -4.855 57.331 1.00 33.27 105 GLU A CA 1
ATOM 658 C C . GLU A 1 105 ? 55.229 -3.338 57.248 1.00 32.01 105 GLU A C 1
ATOM 659 O O . GLU A 1 105 ? 54.149 -2.824 56.918 1.00 30.02 105 GLU A O 1
ATOM 665 N N . ILE A 1 106 ? 56.298 -2.630 57.588 1.00 27.07 106 ILE A N 1
ATOM 666 C CA . ILE A 1 106 ? 56.316 -1.185 57.515 1.00 30.19 106 ILE A CA 1
ATOM 667 C C . ILE A 1 106 ? 57.462 -0.704 56.639 1.00 32.62 106 ILE A C 1
ATOM 668 O O . ILE A 1 106 ? 58.590 -1.161 56.777 1.00 33.02 106 ILE A O 1
ATOM 673 N N . ILE A 1 107 ? 57.166 0.220 55.737 1.00 31.24 107 ILE A N 1
ATOM 674 C CA . ILE A 1 107 ? 58.206 0.860 54.951 1.00 34.42 107 ILE A CA 1
ATOM 675 C C . ILE A 1 107 ? 58.087 2.369 55.053 1.00 35.21 107 ILE A C 1
ATOM 676 O O . ILE A 1 107 ? 57.049 2.903 55.460 1.00 32.99 107 ILE A O 1
ATOM 681 N N . CYS A 1 108 ? 59.149 3.062 54.670 1.00 35.37 108 CYS A N 1
ATOM 682 C CA . CYS A 1 108 ? 59.146 4.510 54.696 1.00 33.88 108 CYS A CA 1
ATOM 683 C C . CYS A 1 108 ? 59.712 4.930 53.352 1.00 38.86 108 CYS A C 1
ATOM 684 O O . CYS A 1 108 ? 60.797 4.498 52.970 1.00 38.89 108 CYS A O 1
ATOM 687 N N . VAL A 1 109 ? 58.953 5.724 52.605 1.00 33.64 109 VAL A N 1
ATOM 688 C CA . VAL A 1 109 ? 59.350 6.109 51.261 1.00 35.34 109 VAL A CA 1
ATOM 689 C C . VAL A 1 109 ? 59.619 7.605 51.220 1.00 38.97 109 VAL A C 1
ATOM 690 O O . VAL A 1 109 ? 58.763 8.402 51.612 1.00 36.02 109 VAL A O 1
ATOM 694 N N . LYS A 1 110 ? 60.823 7.979 50.795 1.00 36.05 110 LYS A N 1
ATOM 695 C CA . LYS A 1 110 ? 61.129 9.378 50.519 1.00 44.63 110 LYS A CA 1
ATOM 696 C C . LYS A 1 110 ? 60.331 9.844 49.309 1.00 42.22 110 LYS A C 1
ATOM 697 O O . LYS A 1 110 ? 60.131 9.084 48.355 1.00 47.34 110 LYS A O 1
ATOM 703 N N . TYR A 1 111 ? 59.876 11.086 49.360 1.00 42.59 111 TYR A N 1
ATOM 704 C CA . TYR A 1 111 ? 59.225 11.740 48.227 1.00 46.85 111 TYR A CA 1
ATOM 705 C C . TYR A 1 111 ? 58.002 10.967 47.735 1.00 43.83 111 TYR A C 1
ATOM 706 O O . TYR A 1 111 ? 57.895 10.604 46.560 1.00 47.79 111 TYR A O 1
ATOM 715 N N . LEU A 1 112 ? 57.080 10.744 48.662 1.00 34.15 112 LEU A N 1
ATOM 716 C CA . LEU A 1 112 ? 55.777 10.166 48.375 1.00 32.96 112 LEU A CA 1
ATOM 717 C C . LEU A 1 112 ? 54.732 11.040 49.074 1.00 28.01 112 LEU A C 1
ATOM 718 O O . LEU A 1 112 ? 54.242 10.705 50.158 1.00 28.99 112 LEU A O 1
ATOM 723 N N . PRO A 1 113 ? 54.401 12.185 48.462 1.00 28.03 113 PRO A N 1
ATOM 724 C CA . PRO A 1 113 ? 53.557 13.180 49.134 1.00 30.35 113 PRO A CA 1
ATOM 725 C C . PRO A 1 113 ? 52.106 12.741 49.240 1.00 27.95 113 PRO A C 1
ATOM 726 O O . PRO A 1 113 ? 51.558 12.206 48.273 1.00 26.81 113 PRO A O 1
ATOM 730 N N . LEU A 1 114 ? 51.485 12.988 50.389 1.00 25.36 114 LEU A N 1
ATOM 731 C CA . LEU A 1 114 ? 50.076 12.685 50.561 1.00 25.00 114 LEU A CA 1
ATOM 732 C C . LEU A 1 114 ? 49.223 13.881 50.121 1.00 28.00 114 LEU A C 1
ATOM 733 O O . LEU A 1 114 ? 48.090 13.724 49.664 1.00 27.36 114 LEU A O 1
ATOM 738 N N . THR A 1 115 ? 49.776 15.078 50.253 1.00 25.78 115 THR A N 1
ATOM 739 C CA . THR A 1 115 ? 49.025 16.292 49.944 1.00 30.16 115 THR A CA 1
ATOM 740 C C . THR A 1 115 ? 49.795 17.133 48.941 1.00 30.86 115 THR A C 1
ATOM 741 O O . THR A 1 115 ? 50.976 16.887 48.690 1.00 29.03 115 THR A O 1
ATOM 745 N N . GLY A 1 116 ? 49.131 18.123 48.358 1.00 31.44 116 GLY A N 1
ATOM 746 C CA . GLY A 1 116 ? 49.811 19.013 47.440 1.00 33.85 116 GLY A CA 1
ATOM 747 C C . GLY A 1 116 ? 49.677 18.538 46.005 1.00 40.30 116 GLY A C 1
ATOM 748 O O . GLY A 1 116 ? 49.025 17.523 45.725 1.00 35.02 116 GLY A O 1
ATOM 749 N N . SER A 1 117 ? 50.328 19.253 45.097 1.00 42.17 117 SER A N 1
ATOM 750 C CA . SER A 1 117 ? 50.043 19.128 43.664 1.00 44.12 117 SER A CA 1
ATOM 751 C C . SER A 1 117 ? 50.304 17.723 43.073 1.00 46.70 117 SER A C 1
ATOM 752 O O . SER A 1 117 ? 49.556 17.295 42.195 1.00 42.34 117 SER A O 1
ATOM 755 N N . ASN A 1 118 ? 51.319 16.995 43.560 1.00 37.81 118 ASN A N 1
ATOM 756 C CA . ASN A 1 118 ? 51.525 15.603 43.113 1.00 37.02 118 ASN A CA 1
ATOM 757 C C . ASN A 1 118 ? 51.149 14.513 44.156 1.00 36.66 118 ASN A C 1
ATOM 758 O O . ASN A 1 118 ? 51.736 13.421 44.209 1.00 33.67 118 ASN A O 1
ATOM 763 N N . GLN A 1 119 ? 50.141 14.815 44.955 1.00 30.16 119 GLN A N 1
ATOM 764 C CA . GLN A 1 119 ? 49.676 13.931 46.017 1.00 28.98 119 GLN A CA 1
ATOM 765 C C . GLN A 1 119 ? 49.221 12.557 45.525 1.00 27.80 119 GLN A C 1
ATOM 766 O O . GLN A 1 119 ? 48.733 12.408 44.394 1.00 26.95 119 GLN A O 1
ATOM 772 N N . ILE A 1 120 ? 49.333 11.553 46.390 1.00 25.56 120 ILE A N 1
ATOM 773 C CA . ILE A 1 120 ? 48.791 10.243 46.047 1.00 24.28 120 ILE A CA 1
ATOM 774 C C . ILE A 1 120 ? 47.431 9.990 46.686 1.00 24.69 120 ILE A C 1
ATOM 775 O O . ILE A 1 120 ? 46.774 8.995 46.365 1.00 23.00 120 ILE A O 1
ATOM 780 N N . ILE A 1 121 ? 47.006 10.866 47.594 1.00 23.91 121 ILE A N 1
ATOM 781 C CA . ILE A 1 121 ? 45.644 10.780 48.113 1.00 23.66 121 ILE A CA 1
ATOM 782 C C . ILE A 1 121 ? 44.676 10.989 46.933 1.00 28.56 121 ILE A C 1
ATOM 783 O O . ILE A 1 121 ? 44.860 11.901 46.133 1.00 22.98 121 ILE A O 1
ATOM 788 N N . GLY A 1 122 ? 43.679 10.113 46.805 1.00 21.66 122 GLY A N 1
ATOM 789 C CA . GLY A 1 122 ? 42.739 10.191 45.710 1.00 20.37 122 GLY A CA 1
ATOM 790 C C . GLY A 1 122 ? 43.148 9.296 44.560 1.00 24.25 122 GLY A C 1
ATOM 791 O O . GLY A 1 122 ? 42.422 9.150 43.577 1.00 24.56 122 GLY A O 1
ATOM 792 N N . ARG A 1 123 ? 44.322 8.692 44.680 1.00 21.58 123 ARG A N 1
ATOM 793 C CA . ARG A 1 123 ? 44.815 7.810 43.639 1.00 25.14 123 ARG A CA 1
ATOM 794 C C . ARG A 1 123 ? 44.820 6.368 44.145 1.00 26.22 123 ARG A C 1
ATOM 795 O O . ARG A 1 123 ? 44.144 6.052 45.133 1.00 24.53 123 ARG A O 1
ATOM 803 N N . GLY A 1 124 ? 45.558 5.495 43.470 1.00 24.25 124 GLY A N 1
ATOM 804 C CA . GLY A 1 124 ? 45.407 4.067 43.686 1.00 26.28 124 GLY A CA 1
ATOM 805 C C . GLY A 1 124 ? 46.633 3.359 44.214 1.00 25.25 124 GLY A C 1
ATOM 806 O O . GLY A 1 124 ? 47.750 3.630 43.792 1.00 26.02 124 GLY A O 1
ATOM 807 N N . LEU A 1 125 ? 46.409 2.460 45.168 1.00 26.82 125 LEU A N 1
ATOM 808 C CA . LEU A 1 125 ? 47.437 1.533 45.625 1.00 27.42 125 LEU A CA 1
ATOM 809 C C . LEU A 1 125 ? 47.106 0.159 45.052 1.00 28.50 125 LEU A C 1
ATOM 810 O O . LEU A 1 125 ? 46.008 -0.352 45.266 1.00 24.50 125 LEU A O 1
ATOM 815 N N . VAL A 1 126 ? 48.026 -0.431 44.299 1.00 27.44 126 VAL A N 1
ATOM 816 C CA . VAL A 1 126 ? 47.750 -1.728 43.685 1.00 26.07 126 VAL A CA 1
ATOM 817 C C . VAL A 1 126 ? 48.809 -2.742 44.113 1.00 27.81 126 VAL A C 1
ATOM 818 O O . VAL A 1 126 ? 50.002 -2.442 44.080 1.00 26.13 126 VAL A O 1
ATOM 822 N N . ILE A 1 127 ? 48.371 -3.924 44.546 1.00 27.21 127 ILE A N 1
ATOM 823 C CA . ILE A 1 127 ? 49.285 -5.038 44.780 1.00 25.09 127 ILE A CA 1
ATOM 824 C C . ILE A 1 127 ? 49.386 -5.874 43.496 1.00 30.25 127 ILE A C 1
ATOM 825 O O . ILE A 1 127 ? 48.372 -6.317 42.960 1.00 30.97 127 ILE A O 1
ATOM 830 N N . HIS A 1 128 ? 50.596 -6.083 42.991 1.00 27.17 128 HIS A N 1
ATOM 831 C CA . HIS A 1 128 ? 50.765 -6.867 41.767 1.00 29.56 128 HIS A CA 1
ATOM 832 C C . HIS A 1 128 ? 51.137 -8.326 42.033 1.00 34.24 128 HIS A C 1
ATOM 833 O O . HIS A 1 128 ? 51.837 -8.633 43.001 1.00 29.27 128 HIS A O 1
ATOM 840 N N . GLU A 1 129 ? 50.666 -9.217 41.163 1.00 35.69 129 GLU A N 1
ATOM 841 C CA . GLU A 1 129 ? 50.929 -10.653 41.302 1.00 42.50 129 GLU A CA 1
ATOM 842 C C . GLU A 1 129 ? 52.424 -10.961 41.393 1.00 38.58 129 GLU A C 1
ATOM 843 O O . GLU A 1 129 ? 52.882 -11.610 42.328 1.00 41.16 129 GLU A O 1
ATOM 849 N N . LYS A 1 130 ? 53.180 -10.465 40.429 1.00 33.80 130 LYS A N 1
ATOM 850 C CA . LYS A 1 130 ? 54.611 -10.688 40.387 1.00 39.07 130 LYS A CA 1
ATOM 851 C C . LYS A 1 130 ? 55.385 -9.627 41.166 1.00 39.44 130 LYS A C 1
ATOM 852 O O . LYS A 1 130 ? 54.912 -8.509 41.411 1.00 33.28 130 LYS A O 1
ATOM 858 N N . GLU A 1 131 ? 56.593 -9.996 41.561 1.00 38.97 131 GLU A N 1
ATOM 859 C CA . GLU A 1 131 ? 57.452 -9.081 42.280 1.00 37.37 131 GLU A CA 1
ATOM 860 C C . GLU A 1 131 ? 58.124 -8.166 41.277 1.00 35.04 131 GLU A C 1
ATOM 861 O O . GLU A 1 131 ? 58.263 -8.532 40.114 1.00 34.09 131 GLU A O 1
ATOM 867 N N . ASP A 1 132 ? 58.492 -6.964 41.713 1.00 37.18 132 ASP A N 1
ATOM 868 C CA . ASP A 1 132 ? 59.420 -6.127 40.949 1.00 37.48 132 ASP A CA 1
ATOM 869 C C . ASP A 1 132 ? 60.790 -6.796 40.904 1.00 39.76 132 ASP A C 1
ATOM 870 O O . ASP A 1 132 ? 61.341 -7.170 41.942 1.00 41.38 132 ASP A O 1
ATOM 875 N N . ASP A 1 133 ? 61.352 -6.932 39.714 1.00 43.34 133 ASP A N 1
ATOM 876 C CA . ASP A 1 133 ? 62.693 -7.483 39.589 1.00 48.86 133 ASP A CA 1
ATOM 877 C C . ASP A 1 133 ? 63.738 -6.445 39.980 1.00 52.00 133 ASP A C 1
ATOM 878 O O . ASP A 1 133 ? 64.551 -6.681 40.878 1.00 61.36 133 ASP A O 1
ATOM 883 N N . GLY A 1 149 ? 52.214 -8.727 38.324 1.00 41.10 149 GLY A N 1
ATOM 884 C CA . GLY A 1 149 ? 52.017 -8.290 36.960 1.00 49.56 149 GLY A CA 1
ATOM 885 C C . GLY A 1 149 ? 50.568 -7.910 36.766 1.00 55.29 149 GLY A C 1
ATOM 886 O O . GLY A 1 149 ? 50.251 -6.739 36.544 1.00 56.60 149 GLY A O 1
ATOM 887 N N . ASP A 1 150 ? 49.689 -8.907 36.836 1.00 54.19 150 ASP A N 1
ATOM 888 C CA . ASP A 1 150 ? 48.268 -8.640 36.962 1.00 47.02 150 ASP A CA 1
ATOM 889 C C . ASP A 1 150 ? 47.986 -8.131 38.376 1.00 46.47 150 ASP A C 1
ATOM 890 O O . ASP A 1 150 ? 48.763 -8.362 39.305 1.00 42.29 150 ASP A O 1
ATOM 895 N N . ARG A 1 151 ? 46.857 -7.455 38.526 1.00 42.54 151 ARG A N 1
ATOM 896 C CA . ARG A 1 151 ? 46.554 -6.686 39.717 1.00 36.63 151 ARG A CA 1
ATOM 897 C C . ARG A 1 151 ? 45.665 -7.478 40.660 1.00 38.13 151 ARG A C 1
ATOM 898 O O . ARG A 1 151 ? 44.484 -7.662 40.387 1.00 38.67 151 ARG A O 1
ATOM 906 N N . ILE A 1 152 ? 46.224 -7.951 41.772 1.00 31.35 152 ILE A N 1
ATOM 907 C CA . ILE A 1 152 ? 45.490 -8.882 42.618 1.00 31.56 152 ILE A CA 1
ATOM 908 C C . ILE A 1 152 ? 44.786 -8.214 43.795 1.00 29.16 152 ILE A C 1
ATOM 909 O O . ILE A 1 152 ? 43.961 -8.827 44.453 1.00 29.69 152 ILE A O 1
ATOM 914 N N . ALA A 1 153 ? 45.108 -6.952 44.050 1.00 28.64 153 ALA A N 1
ATOM 915 C CA . ALA A 1 153 ? 44.463 -6.188 45.114 1.00 24.99 153 ALA A CA 1
ATOM 916 C C . ALA A 1 153 ? 44.643 -4.692 44.874 1.00 30.70 153 ALA A C 1
ATOM 917 O O . ALA A 1 153 ? 45.728 -4.239 44.475 1.00 24.55 153 ALA A O 1
ATOM 919 N N . CYS A 1 154 ? 43.599 -3.912 45.140 1.00 29.68 154 CYS A N 1
ATOM 920 C CA . CYS A 1 154 ? 43.726 -2.473 44.975 1.00 26.13 154 CYS A CA 1
ATOM 921 C C . CYS A 1 154 ? 42.728 -1.699 45.841 1.00 27.12 154 CYS A C 1
ATOM 922 O O . CYS A 1 154 ? 41.695 -2.230 46.262 1.00 26.67 154 CYS A O 1
ATOM 925 N N . GLY A 1 155 ? 43.039 -0.434 46.096 1.00 26.15 155 GLY A N 1
ATOM 926 C CA . GLY A 1 155 ? 42.149 0.429 46.850 1.00 24.46 155 GLY A CA 1
ATOM 927 C C . GLY A 1 155 ? 42.457 1.878 46.539 1.00 25.92 155 GLY A C 1
ATOM 928 O O . GLY A 1 155 ? 43.483 2.179 45.926 1.00 24.75 155 GLY A O 1
ATOM 929 N N . ILE A 1 156 ? 41.549 2.759 46.945 1.00 23.25 156 ILE A N 1
ATOM 930 C CA . ILE A 1 156 ? 41.710 4.205 46.824 1.00 24.81 156 ILE A CA 1
ATOM 931 C C . ILE A 1 156 ? 42.441 4.759 48.045 1.00 26.56 156 ILE A C 1
ATOM 932 O O . ILE A 1 156 ? 42.127 4.389 49.190 1.00 24.49 156 ILE A O 1
ATOM 937 N N . ILE A 1 157 ? 43.413 5.635 47.831 1.00 20.93 157 ILE A N 1
ATOM 938 C CA . ILE A 1 157 ? 44.067 6.260 48.984 1.00 21.68 157 ILE A CA 1
ATOM 939 C C . ILE A 1 157 ? 43.256 7.469 49.453 1.00 25.16 157 ILE A C 1
ATOM 940 O O . ILE A 1 157 ? 42.995 8.397 48.680 1.00 25.05 157 ILE A O 1
ATOM 945 N N . ALA A 1 158 ? 42.826 7.442 50.708 1.00 22.97 158 ALA A N 1
ATOM 946 C CA . ALA A 1 158 ? 41.888 8.448 51.208 1.00 25.55 158 ALA A CA 1
ATOM 947 C C . ALA A 1 158 ? 42.373 9.075 52.508 1.00 28.18 158 ALA A C 1
ATOM 948 O O . ALA A 1 158 ? 43.225 8.492 53.181 1.00 23.44 158 ALA A O 1
ATOM 950 N N . TYR A 1 159 ? 41.823 10.241 52.871 1.00 24.33 159 TYR A N 1
ATOM 951 C CA . TYR A 1 159 ? 42.104 10.818 54.186 1.00 25.26 159 TYR A CA 1
ATOM 952 C C . TYR A 1 159 ? 41.564 9.915 55.287 1.00 27.97 159 TYR A C 1
ATOM 953 O O . TYR A 1 159 ? 40.421 9.465 55.225 1.00 24.62 159 TYR A O 1
ATOM 962 N N . LEU A 1 160 ? 42.387 9.669 56.301 1.00 24.87 160 LEU A N 1
ATOM 963 C CA . LEU A 1 160 ? 41.960 8.933 57.476 1.00 26.65 160 LEU A CA 1
ATOM 964 C C . LEU A 1 160 ? 40.977 9.796 58.245 1.00 31.22 160 LEU A C 1
ATOM 965 O O . LEU A 1 160 ? 39.921 9.339 58.668 1.00 31.31 160 LEU A O 1
ATOM 970 N N . ASN A 1 161 ? 41.338 11.061 58.406 1.00 29.68 161 ASN A N 1
ATOM 971 C CA . ASN A 1 161 ? 40.475 12.019 59.076 1.00 39.28 161 ASN A CA 1
ATOM 972 C C . ASN A 1 161 ? 40.604 13.411 58.486 1.00 36.87 161 ASN A C 1
ATOM 973 O O . ASN A 1 161 ? 39.868 14.306 58.906 1.00 47.90 161 ASN A O 1
ATOM 978 N N . TYR B 1 7 ? 33.510 28.203 27.152 1.00 65.23 7 TYR B N 1
ATOM 979 C CA . TYR B 1 7 ? 34.357 28.141 25.962 1.00 68.27 7 TYR B CA 1
ATOM 980 C C . TYR B 1 7 ? 35.383 27.023 26.056 1.00 55.34 7 TYR B C 1
ATOM 989 N N . ASP B 1 8 ? 36.613 27.401 26.394 1.00 53.73 8 ASP B N 1
ATOM 990 C CA . ASP B 1 8 ? 37.713 26.449 26.444 1.00 46.80 8 ASP B CA 1
ATOM 991 C C . ASP B 1 8 ? 38.410 26.430 27.793 1.00 44.06 8 ASP B C 1
ATOM 992 O O . ASP B 1 8 ? 39.163 27.346 28.116 1.00 45.24 8 ASP B O 1
ATOM 997 N N . PHE B 1 9 ? 38.168 25.382 28.571 1.00 37.13 9 PHE B N 1
ATOM 998 C CA . PHE B 1 9 ? 38.846 25.216 29.847 1.00 35.41 9 PHE B CA 1
ATOM 999 C C . PHE B 1 9 ? 39.940 24.176 29.728 1.00 35.80 9 PHE B C 1
ATOM 1000 O O . PHE B 1 9 ? 39.689 23.040 29.309 1.00 30.53 9 PHE B O 1
ATOM 1008 N N . PHE B 1 10 ? 41.152 24.564 30.103 1.00 29.30 10 PHE B N 1
ATOM 1009 C CA . PHE B 1 10 ? 42.267 23.637 30.167 1.00 32.54 10 PHE B CA 1
ATOM 1010 C C . PHE B 1 10 ? 42.627 23.373 31.613 1.00 35.07 10 PHE B C 1
ATOM 1011 O O . PHE B 1 10 ? 42.243 24.133 32.499 1.00 36.06 10 PHE B O 1
ATOM 1019 N N . ASN B 1 11 ? 43.379 22.302 31.840 1.00 35.28 11 ASN B N 1
ATOM 1020 C CA . ASN B 1 11 ? 43.830 21.936 33.190 1.00 43.80 11 ASN B CA 1
ATOM 1021 C C . ASN B 1 11 ? 42.675 21.815 34.191 1.00 42.66 11 ASN B C 1
ATOM 1022 O O . ASN B 1 11 ? 42.779 22.258 35.338 1.00 49.86 11 ASN B O 1
ATOM 1027 N N . VAL B 1 12 ? 41.578 21.216 33.741 1.00 37.32 12 VAL B N 1
ATOM 1028 C CA . VAL B 1 12 ? 40.465 20.877 34.606 1.00 36.41 12 VAL B CA 1
ATOM 1029 C C . VAL B 1 12 ? 40.834 19.700 35.499 1.00 35.94 12 VAL B C 1
ATOM 1030 O O . VAL B 1 12 ? 41.461 18.741 35.054 1.00 41.34 12 VAL B O 1
ATOM 1034 N N . VAL B 1 13 ? 40.442 19.768 36.759 1.00 34.00 13 VAL B N 1
ATOM 1035 C CA . VAL B 1 13 ? 40.575 18.620 37.645 1.00 32.77 13 VAL B CA 1
ATOM 1036 C C . VAL B 1 13 ? 39.215 17.920 37.700 1.00 29.06 13 VAL B C 1
ATOM 1037 O O . VAL B 1 13 ? 38.182 18.571 37.883 1.00 24.85 13 VAL B O 1
ATOM 1041 N N . THR B 1 14 ? 39.225 16.604 37.497 1.00 24.55 14 THR B N 1
ATOM 1042 C CA . THR B 1 14 ? 38.007 15.793 37.497 1.00 26.53 14 THR B CA 1
ATOM 1043 C C . THR B 1 14 ? 38.131 14.657 38.518 1.00 24.98 14 THR B C 1
ATOM 1044 O O . THR B 1 14 ? 39.177 13.993 38.603 1.00 23.48 14 THR B O 1
ATOM 1048 N N . ALA B 1 15 ? 37.066 14.438 39.286 1.00 23.09 15 ALA B N 1
ATOM 1049 C CA . ALA B 1 15 ? 37.041 13.390 40.303 1.00 24.83 15 ALA B CA 1
ATOM 1050 C C . ALA B 1 15 ? 35.867 12.449 40.080 1.00 27.85 15 ALA B C 1
ATOM 1051 O O . ALA B 1 15 ? 34.845 12.834 39.495 1.00 23.25 15 ALA B O 1
ATOM 1053 N N . ILE B 1 16 ? 36.014 11.212 40.542 1.00 24.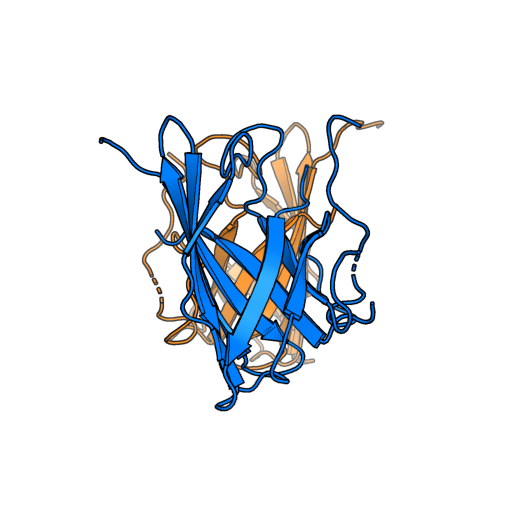60 16 ILE B N 1
ATOM 1054 C CA . ILE B 1 16 ? 34.931 10.256 40.462 1.00 23.61 16 ILE B CA 1
ATOM 1055 C C . ILE B 1 16 ? 34.643 9.738 41.848 1.00 29.53 16 ILE B C 1
ATOM 1056 O O . ILE B 1 16 ? 35.555 9.551 42.666 1.00 25.17 16 ILE B O 1
ATOM 1061 N N . CYS B 1 17 ? 33.366 9.522 42.125 1.00 22.41 17 CYS B N 1
ATOM 1062 C CA . CYS B 1 17 ? 32.987 8.865 43.351 1.00 23.49 17 CYS B CA 1
ATOM 1063 C C . CYS B 1 17 ? 32.044 7.725 43.029 1.00 27.48 17 CYS B C 1
ATOM 1064 O O . CYS B 1 17 ? 30.946 7.962 42.524 1.00 25.32 17 CYS B O 1
ATOM 1067 N N . GLN B 1 18 ? 32.488 6.495 43.290 1.00 24.71 18 GLN B N 1
ATOM 1068 C CA . GLN B 1 18 ? 31.631 5.319 43.199 1.00 27.48 18 GLN B CA 1
ATOM 1069 C C . GLN B 1 18 ? 30.897 5.116 44.513 1.00 30.43 18 GLN B C 1
ATOM 1070 O O . GLN B 1 18 ? 31.516 4.864 45.550 1.00 27.93 18 GLN B O 1
ATOM 1076 N N . LEU B 1 19 ? 29.579 5.236 44.471 1.00 27.27 19 LEU B N 1
ATOM 1077 C CA . LEU B 1 19 ? 28.764 5.009 45.653 1.00 28.97 19 LEU B CA 1
ATOM 1078 C C . LEU B 1 19 ? 28.418 3.532 45.744 1.00 33.04 19 LEU B C 1
ATOM 1079 O O . LEU B 1 19 ? 27.330 3.118 45.329 1.00 35.63 19 LEU B O 1
ATOM 1084 N N . ASP B 1 20 ? 29.368 2.749 46.261 1.00 30.16 20 ASP B N 1
ATOM 1085 C CA . ASP B 1 20 ? 29.317 1.297 46.167 1.00 31.51 20 ASP B CA 1
ATOM 1086 C C . ASP B 1 20 ? 29.240 0.581 47.521 1.00 35.24 20 ASP B C 1
ATOM 1087 O O . ASP B 1 20 ? 29.352 -0.642 47.585 1.00 35.50 20 ASP B O 1
ATOM 1092 N N . LYS B 1 21 ? 29.043 1.343 48.592 1.00 31.42 21 LYS B N 1
ATOM 1093 C CA . LYS B 1 21 ? 28.623 0.778 49.874 1.00 32.28 21 LYS B CA 1
ATOM 1094 C C . LYS B 1 21 ? 27.321 1.426 50.314 1.00 37.50 21 LYS B C 1
ATOM 1095 O O . LYS B 1 21 ? 27.137 2.627 50.114 1.00 37.69 21 LYS B O 1
ATOM 1101 N N . PRO B 1 22 ? 26.419 0.649 50.939 1.00 37.62 22 PRO B N 1
ATOM 1102 C CA . PRO B 1 22 ? 26.557 -0.784 51.221 1.00 37.17 22 PRO B CA 1
ATOM 1103 C C . PRO B 1 22 ? 26.270 -1.640 50.009 1.00 40.99 22 PRO B C 1
ATOM 1104 O O . PRO B 1 22 ? 26.507 -2.843 50.046 1.00 42.50 22 PRO B O 1
ATOM 1108 N N . HIS B 1 23 ? 25.770 -1.028 48.942 1.00 38.67 23 HIS B N 1
ATOM 1109 C CA . HIS B 1 23 ? 25.618 -1.738 47.678 1.00 39.41 23 HIS B CA 1
ATOM 1110 C C . HIS B 1 23 ? 25.918 -0.803 46.521 1.00 37.46 23 HIS B C 1
ATOM 1111 O O . HIS B 1 23 ? 26.248 0.364 46.717 1.00 35.97 23 HIS B O 1
ATOM 1118 N N . ASP B 1 24 ? 25.803 -1.323 45.310 1.00 39.73 24 ASP B N 1
ATOM 1119 C CA . ASP B 1 24 ? 26.132 -0.555 44.124 1.00 36.94 24 ASP B CA 1
ATOM 1120 C C . ASP B 1 24 ? 25.016 0.428 43.768 1.00 37.90 24 ASP B C 1
ATOM 1121 O O . ASP B 1 24 ? 23.980 0.038 43.227 1.00 39.62 24 ASP B O 1
ATOM 1126 N N . TYR B 1 25 ? 25.226 1.708 44.053 1.00 31.12 25 TYR B N 1
ATOM 1127 C CA . TYR B 1 25 ? 24.248 2.711 43.641 1.00 32.90 25 TYR B CA 1
ATOM 1128 C C . TYR B 1 25 ? 24.754 3.663 42.554 1.00 34.27 25 TYR B C 1
ATOM 1129 O O . TYR B 1 25 ? 24.254 4.785 42.425 1.00 32.69 25 TYR B O 1
ATOM 1138 N N . GLY B 1 26 ? 25.723 3.218 41.761 1.00 30.91 26 GLY B N 1
ATOM 1139 C CA . GLY B 1 26 ? 26.247 4.053 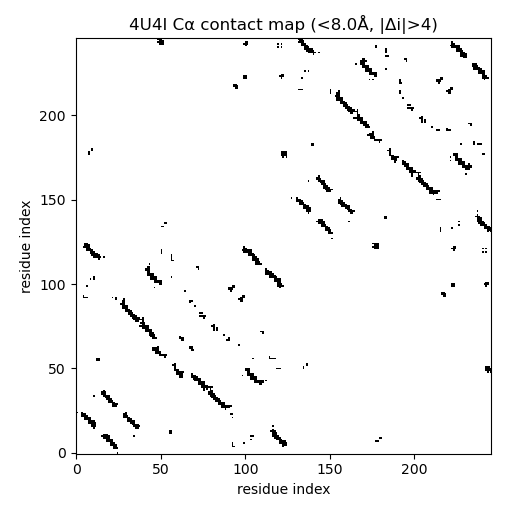40.693 1.00 32.38 26 GLY B CA 1
ATOM 1140 C C . GLY B 1 26 ? 27.382 4.958 41.134 1.00 29.66 26 GLY B C 1
ATOM 1141 O O . GLY B 1 26 ? 28.132 4.620 42.054 1.00 29.75 26 GLY B O 1
ATOM 1142 N N . TYR B 1 27 ? 27.508 6.114 40.482 1.00 27.68 27 TYR B N 1
ATOM 1143 C CA . TYR B 1 27 ? 28.643 6.996 40.720 1.00 27.62 27 TYR B CA 1
ATOM 1144 C C . TYR B 1 27 ? 28.286 8.440 40.413 1.00 29.60 27 TYR B C 1
ATOM 1145 O O . TYR B 1 27 ? 27.200 8.724 39.907 1.00 28.63 27 TYR B O 1
ATOM 1154 N N . ALA B 1 28 ? 29.200 9.345 40.751 1.00 24.75 28 ALA B N 1
ATOM 1155 C CA . ALA B 1 28 ? 29.079 10.756 40.422 1.00 27.13 28 ALA B CA 1
ATOM 1156 C C . ALA B 1 28 ? 30.421 11.237 39.898 1.00 27.52 28 ALA B C 1
ATOM 1157 O O . ALA B 1 28 ? 31.460 10.704 40.296 1.00 24.97 28 ALA B O 1
ATOM 1159 N N . ILE B 1 29 ? 30.393 12.229 39.006 1.00 24.96 29 ILE B N 1
ATOM 1160 C CA . ILE B 1 29 ? 31.600 12.841 38.444 1.00 22.62 29 ILE B CA 1
ATOM 1161 C C . ILE B 1 29 ? 31.676 14.306 38.885 1.00 26.70 29 ILE B C 1
ATOM 1162 O O . ILE B 1 29 ? 30.714 15.053 38.705 1.00 26.38 29 ILE B O 1
ATOM 1167 N N . PHE B 1 30 ? 32.800 14.713 39.470 1.00 22.59 30 PHE B N 1
ATOM 1168 C CA . PHE B 1 30 ? 33.006 16.112 39.857 1.00 24.31 30 PHE B CA 1
ATOM 1169 C C . PHE B 1 30 ? 33.990 16.782 38.909 1.00 26.28 30 PHE B C 1
ATOM 1170 O O . PHE B 1 30 ? 35.081 16.270 38.678 1.00 26.35 30 PHE B O 1
ATOM 1178 N N . THR B 1 31 ? 33.644 17.956 38.415 1.00 24.52 31 THR B N 1
ATOM 1179 C CA . THR B 1 31 ? 34.514 18.657 37.495 1.00 28.72 31 THR B CA 1
ATOM 1180 C C . THR B 1 31 ? 34.723 20.081 37.985 1.00 28.71 31 THR B C 1
ATOM 1181 O O . THR B 1 31 ? 33.776 20.855 38.036 1.00 30.98 31 THR B O 1
ATOM 1185 N N . GLN B 1 32 ? 35.945 20.435 38.361 1.00 26.64 32 GLN B N 1
ATOM 1186 C CA . GLN B 1 32 ? 36.159 21.771 38.899 1.00 31.05 32 GLN B CA 1
ATOM 1187 C C . GLN B 1 32 ? 36.375 22.787 37.777 1.00 30.48 32 GLN B C 1
ATOM 1188 O O . GLN B 1 32 ? 37.432 22.834 37.155 1.00 35.06 32 GLN B O 1
ATOM 1194 N N . LEU B 1 33 ? 35.344 23.581 37.522 1.00 35.96 33 LEU B N 1
ATOM 1195 C CA . LEU B 1 33 ? 35.367 24.643 36.517 1.00 36.37 33 LEU B CA 1
ATOM 1196 C C . LEU B 1 33 ? 35.654 25.960 37.231 1.00 41.22 33 LEU B C 1
ATOM 1197 O O . LEU B 1 33 ? 35.470 26.042 38.446 1.00 43.43 33 LEU B O 1
ATOM 1202 N N . PRO B 1 34 ? 36.115 26.991 36.500 1.00 44.67 34 PRO B N 1
ATOM 1203 C CA . PRO B 1 34 ? 36.582 28.222 37.161 1.00 47.69 34 PRO B CA 1
ATOM 1204 C C . PRO B 1 34 ? 35.582 28.913 38.085 1.00 47.65 34 PRO B C 1
ATOM 1205 O O . PRO B 1 34 ? 36.022 29.610 39.001 1.00 52.69 34 PRO B O 1
ATOM 1209 N N . ASP B 1 35 ? 34.283 28.731 37.871 1.00 44.44 35 ASP B N 1
ATOM 1210 C CA . ASP B 1 35 ? 33.298 29.440 38.680 1.00 46.28 35 ASP B CA 1
ATOM 1211 C C . ASP B 1 35 ? 32.504 28.537 39.613 1.00 48.17 35 ASP B C 1
ATOM 1212 O O . ASP B 1 35 ? 31.797 29.025 40.492 1.00 50.52 35 ASP B O 1
ATOM 1217 N N . CYS B 1 36 ? 32.623 27.226 39.427 1.00 42.25 36 CYS B N 1
ATOM 1218 C CA . CYS B 1 36 ? 31.934 26.267 40.282 1.00 36.07 36 CYS B CA 1
ATOM 1219 C C . CYS B 1 36 ? 32.436 24.856 40.000 1.00 39.96 36 CYS B C 1
ATOM 1220 O O . CYS B 1 36 ? 33.165 24.627 39.022 1.00 41.24 36 CYS B O 1
ATOM 1223 N N . THR B 1 37 ? 32.052 23.921 40.864 1.00 32.91 37 THR B N 1
ATOM 1224 C CA . THR B 1 37 ? 32.343 22.517 40.659 1.00 30.75 37 THR B CA 1
ATOM 1225 C C . THR B 1 37 ? 31.086 21.843 40.176 1.00 33.85 37 THR B C 1
ATOM 1226 O O . THR B 1 37 ? 30.071 21.818 40.872 1.00 33.91 37 THR B O 1
ATOM 1230 N N . GLU B 1 38 ? 31.162 21.311 38.964 1.00 30.75 38 GLU B N 1
ATOM 1231 C CA . GLU B 1 38 ? 30.049 20.602 38.363 1.00 32.11 38 GLU B CA 1
ATOM 1232 C C . GLU B 1 38 ? 29.973 19.193 38.930 1.00 27.12 38 GLU B C 1
ATOM 1233 O O . GLU B 1 38 ? 30.985 18.523 39.062 1.00 30.29 38 GLU B O 1
ATOM 1239 N N . ILE B 1 39 ? 28.780 18.751 39.299 1.00 30.19 39 ILE B N 1
ATOM 1240 C CA . ILE B 1 39 ? 28.613 17.388 39.771 1.00 30.63 39 ILE B CA 1
ATOM 1241 C C . ILE B 1 39 ? 27.566 16.679 38.932 1.00 34.87 39 ILE B C 1
ATOM 1242 O O . ILE B 1 39 ? 26.378 17.019 38.973 1.00 33.11 39 ILE B O 1
ATOM 1247 N N . GLN B 1 40 ? 28.028 15.699 38.156 1.00 31.48 40 GLN B N 1
ATOM 1248 C CA . GLN B 1 40 ? 27.154 14.901 37.309 1.00 31.54 40 GLN B CA 1
ATOM 1249 C C . GLN B 1 40 ? 26.861 13.600 38.026 1.00 29.56 40 GLN B C 1
ATOM 1250 O O . GLN B 1 40 ? 27.764 12.764 38.215 1.00 28.23 40 GLN B O 1
ATOM 1256 N N . PHE B 1 41 ? 25.607 13.430 38.440 1.00 26.30 41 PHE B N 1
ATOM 1257 C CA . PHE B 1 41 ? 25.207 12.200 39.109 1.00 30.25 41 PHE B CA 1
ATOM 1258 C C . PHE B 1 41 ? 24.824 11.134 38.099 1.00 32.04 41 PHE B C 1
ATOM 1259 O O . PHE B 1 41 ? 24.251 11.425 37.041 1.00 32.57 41 PHE B O 1
ATOM 1267 N N . HIS B 1 42 ? 25.169 9.897 38.421 1.00 28.62 42 HIS B N 1
ATOM 1268 C CA . HIS B 1 42 ? 24.727 8.750 37.653 1.00 31.87 42 HIS B CA 1
ATOM 1269 C C . HIS B 1 42 ? 24.405 7.675 38.670 1.00 31.28 42 HIS B C 1
ATOM 1270 O O . HIS B 1 42 ? 25.026 6.620 38.703 1.00 31.65 42 HIS B O 1
ATOM 1277 N N . LEU B 1 43 ? 23.425 7.968 39.510 1.00 33.10 43 LEU B N 1
ATOM 1278 C CA . LEU B 1 43 ? 23.039 7.068 40.584 1.00 34.93 43 LEU B CA 1
ATOM 1279 C C . LEU B 1 43 ? 21.904 6.154 40.141 1.00 37.57 43 LEU B C 1
ATOM 1280 O O . LEU B 1 43 ? 21.148 6.496 39.231 1.00 37.01 43 LEU B O 1
ATOM 1285 N N . LYS B 1 44 ? 21.791 5.006 40.805 1.00 33.70 44 LYS B N 1
ATOM 1286 C CA . LYS B 1 44 ? 20.826 3.968 40.465 1.00 35.90 44 LYS B CA 1
ATOM 1287 C C . LYS B 1 44 ? 20.466 3.147 41.712 1.00 40.19 44 LYS B C 1
ATOM 1288 O O . LYS B 1 44 ? 21.138 3.258 42.742 1.00 38.58 44 LYS B O 1
ATOM 1294 N N . ASN B 1 45 ? 19.416 2.330 41.603 1.00 40.74 45 ASN B N 1
ATOM 1295 C CA . ASN B 1 45 ? 18.947 1.426 42.666 1.00 39.47 45 ASN B CA 1
ATOM 1296 C C . ASN B 1 45 ? 18.614 2.105 43.998 1.00 42.74 45 ASN B C 1
ATOM 1297 O O . ASN B 1 45 ? 18.641 1.464 45.052 1.00 41.52 45 ASN B O 1
ATOM 1302 N N . LEU B 1 46 ? 18.290 3.393 43.952 1.00 38.06 46 LEU B N 1
ATOM 1303 C CA . LEU B 1 46 ? 17.964 4.138 45.170 1.00 43.72 46 LEU B CA 1
ATOM 1304 C C . LEU B 1 46 ? 16.452 4.293 45.364 1.00 47.92 46 LEU B C 1
ATOM 1305 O O . LEU B 1 46 ? 15.691 4.184 44.400 1.00 44.58 46 LEU B O 1
ATOM 1310 N N . PRO B 1 47 ? 16.018 4.543 46.615 1.00 45.06 47 PRO B N 1
ATOM 1311 C CA . PRO B 1 47 ? 14.631 4.920 46.915 1.00 49.37 47 PRO B CA 1
ATOM 1312 C C . PRO B 1 47 ? 14.225 6.221 46.228 1.00 50.64 47 PRO B C 1
ATOM 1313 O O . PRO B 1 47 ? 14.919 7.229 46.375 1.00 50.16 47 PRO B O 1
ATOM 1317 N N . PRO B 1 48 ? 13.117 6.201 45.473 1.00 49.87 48 PRO B N 1
ATOM 1318 C CA . PRO B 1 48 ? 12.615 7.436 44.855 1.00 49.01 48 PRO B CA 1
ATOM 1319 C C . PRO B 1 48 ? 12.354 8.532 45.882 1.00 46.49 48 PRO B C 1
ATOM 1320 O O . PRO B 1 48 ? 12.148 8.239 47.052 1.00 53.21 48 PRO B O 1
ATOM 1324 N N . GLY B 1 49 ? 12.375 9.784 45.442 1.00 52.29 49 GLY B N 1
ATOM 1325 C CA . GLY B 1 49 ? 12.183 10.903 46.342 1.00 50.72 49 GLY B CA 1
ATOM 1326 C C . GLY B 1 49 ? 13.438 11.741 46.475 1.00 52.57 49 GLY B C 1
ATOM 1327 O O . GLY B 1 49 ? 14.440 11.485 45.800 1.00 51.93 49 GLY B O 1
ATOM 1328 N N . LYS B 1 50 ? 13.377 12.755 47.333 1.00 49.12 50 LYS B N 1
ATOM 1329 C CA . LYS B 1 50 ? 14.521 13.615 47.590 1.00 51.92 50 LYS B CA 1
ATOM 1330 C C . LYS B 1 50 ? 15.446 12.990 48.627 1.00 51.83 50 LYS B C 1
ATOM 1331 O O . LYS B 1 50 ? 14.982 12.345 49.565 1.00 50.48 50 LYS B O 1
ATOM 1337 N N . HIS B 1 51 ? 16.753 13.185 48.453 1.00 50.44 51 HIS B N 1
ATOM 1338 C CA . HIS B 1 51 ? 17.734 12.693 49.417 1.00 47.96 51 HIS B CA 1
ATOM 1339 C C . HIS B 1 51 ? 18.824 13.720 49.666 1.00 51.04 51 HIS B C 1
ATOM 1340 O O . HIS B 1 51 ? 19.351 14.319 48.728 1.00 48.60 51 HIS B O 1
ATOM 1347 N N . GLY B 1 52 ? 19.148 13.919 50.939 1.00 47.97 52 GLY B N 1
ATOM 1348 C CA . GLY B 1 52 ? 20.222 14.801 51.333 1.00 47.38 52 GLY B CA 1
ATOM 1349 C C . GLY B 1 52 ? 21.553 14.289 50.817 1.00 51.24 52 GLY B C 1
ATOM 1350 O O . GLY B 1 52 ? 21.780 13.082 50.685 1.00 44.79 52 GLY B O 1
ATOM 1351 N N . CYS B 1 53 ? 22.446 15.221 50.522 1.00 50.69 53 CYS B N 1
ATOM 1352 C CA . CYS B 1 53 ? 23.697 14.871 49.890 1.00 43.68 53 CYS B CA 1
ATOM 1353 C C . CYS B 1 53 ? 24.826 15.694 50.468 1.00 43.05 53 CYS B C 1
ATOM 1354 O O . CYS B 1 53 ? 24.822 16.918 50.366 1.00 43.10 53 CYS B O 1
ATOM 1357 N N . HIS B 1 54 ? 25.786 15.024 51.093 1.00 36.97 54 HIS B N 1
ATOM 1358 C CA . HIS B 1 54 ? 26.841 15.741 51.789 1.00 36.57 54 HIS B CA 1
ATOM 1359 C C . HIS B 1 54 ? 28.225 15.116 51.672 1.00 34.72 54 HIS B C 1
ATOM 1360 O O . HIS B 1 54 ? 28.397 13.891 51.622 1.00 31.04 54 HIS B O 1
ATOM 1367 N N . ILE B 1 55 ? 29.207 16.002 51.663 1.00 33.84 55 ILE B N 1
ATOM 1368 C CA . ILE B 1 55 ? 30.600 15.655 51.829 1.00 32.53 55 ILE B CA 1
ATOM 1369 C C . ILE B 1 55 ? 30.916 15.375 53.297 1.00 36.08 55 ILE B C 1
ATOM 1370 O O . ILE B 1 55 ? 30.592 16.188 54.174 1.00 35.21 55 ILE B O 1
ATOM 1375 N N . HIS B 1 56 ? 31.535 14.231 53.571 1.00 31.90 56 HIS B N 1
ATOM 1376 C CA . HIS B 1 56 ? 31.963 13.924 54.926 1.00 34.59 56 HIS B CA 1
ATOM 1377 C C . HIS B 1 56 ? 33.484 13.901 55.015 1.00 33.80 56 HIS B C 1
ATOM 1378 O O . HIS B 1 56 ? 34.173 13.671 54.018 1.00 34.12 56 HIS B O 1
ATOM 1385 N N . LYS B 1 57 ? 34.000 14.151 56.213 1.00 34.99 57 LYS B N 1
ATOM 1386 C CA . LYS B 1 57 ? 35.414 14.466 56.403 1.00 37.05 57 LYS B CA 1
ATOM 1387 C C . LYS B 1 57 ? 36.379 13.307 56.152 1.00 32.37 57 LYS B C 1
ATOM 1388 O O . LYS B 1 57 ? 37.443 13.511 55.559 1.00 32.60 57 LYS B O 1
ATOM 1394 N N . SER B 1 58 ? 36.022 12.102 56.591 1.00 31.83 58 SER B N 1
ATOM 1395 C CA . SER B 1 58 ? 36.940 10.969 56.484 1.00 31.33 58 SER B CA 1
ATOM 1396 C C . SER B 1 58 ? 36.662 10.124 55.250 1.00 31.75 58 SER B C 1
ATOM 1397 O O . SER B 1 58 ? 35.509 9.945 54.875 1.00 30.22 58 SER B O 1
ATOM 1400 N N . GLY B 1 59 ? 37.715 9.591 54.632 1.00 30.19 59 GLY B N 1
ATOM 1401 C CA . GLY B 1 59 ? 37.556 8.614 53.566 1.00 28.78 59 GLY B CA 1
ATOM 1402 C C . GLY B 1 59 ? 37.559 7.170 54.049 1.00 27.24 59 GLY B C 1
ATOM 1403 O O . GLY B 1 59 ? 37.519 6.239 53.248 1.00 25.86 59 GLY B O 1
ATOM 1404 N N . ASP B 1 60 ? 37.607 6.991 55.365 1.00 29.59 60 ASP B N 1
ATOM 1405 C CA . ASP B 1 60 ? 37.652 5.666 56.008 1.00 30.40 60 ASP B CA 1
ATOM 1406 C C . ASP B 1 60 ? 36.286 4.975 55.899 1.00 29.93 60 ASP B C 1
ATOM 1407 O O . ASP B 1 60 ? 35.266 5.563 56.251 1.00 33.01 60 ASP B O 1
ATOM 1412 N N . ARG B 1 61 ? 36.239 3.751 55.388 1.00 27.76 61 ARG B N 1
ATOM 1413 C CA . ARG B 1 61 ? 34.953 3.051 55.323 1.00 34.07 61 ARG B CA 1
ATOM 1414 C C . ARG B 1 61 ? 35.034 1.664 55.961 1.00 35.30 61 ARG B C 1
ATOM 1415 O O . ARG B 1 61 ? 34.323 0.749 55.550 1.00 38.13 61 ARG B O 1
ATOM 1423 N N . ARG B 1 62 ? 35.887 1.514 56.973 1.00 36.59 62 ARG B N 1
ATOM 1424 C CA . ARG B 1 62 ? 36.029 0.229 57.648 1.00 37.83 62 ARG B CA 1
ATOM 1425 C C . ARG B 1 62 ? 34.748 -0.185 58.368 1.00 37.82 62 ARG B C 1
ATOM 1426 O O . ARG B 1 62 ? 34.394 -1.359 58.355 1.00 42.37 62 ARG B O 1
ATOM 1434 N N . ASN B 1 63 ? 34.056 0.765 58.995 1.00 36.69 63 ASN B N 1
ATOM 1435 C CA . ASN B 1 63 ? 32.750 0.470 59.591 1.00 44.57 63 ASN B CA 1
ATOM 1436 C C . ASN B 1 63 ? 31.587 0.947 58.679 1.00 37.28 63 ASN B C 1
ATOM 1437 O O . ASN B 1 63 ? 30.600 1.491 59.150 1.00 44.80 63 ASN B O 1
ATOM 1442 N N . GLY B 1 64 ? 31.706 0.742 57.376 1.00 44.01 64 GLY B N 1
ATOM 1443 C CA . GLY B 1 64 ? 30.692 1.214 56.444 1.00 39.73 64 GLY B CA 1
ATOM 1444 C C . GLY B 1 64 ? 30.663 2.728 56.341 1.00 41.70 64 GLY B C 1
ATOM 1445 O O . GLY B 1 64 ? 31.674 3.387 56.588 1.00 42.45 64 GLY B O 1
ATOM 1446 N N . CYS B 1 65 ? 29.509 3.294 55.993 1.00 34.68 65 CYS B N 1
ATOM 1447 C CA . CYS B 1 65 ? 29.410 4.735 55.785 1.00 34.01 65 CYS B CA 1
ATOM 1448 C C . CYS B 1 65 ? 29.543 5.530 57.089 1.00 38.30 65 CYS B C 1
ATOM 1449 O O . CYS B 1 65 ? 29.729 6.755 57.070 1.00 34.79 65 CYS B O 1
ATOM 1452 N N . THR B 1 66 ? 29.458 4.837 58.221 1.00 38.82 66 THR B N 1
ATOM 1453 C CA . THR B 1 66 ? 29.570 5.491 59.531 1.00 38.73 66 THR B CA 1
ATOM 1454 C C . THR B 1 66 ? 30.981 6.028 59.741 1.00 34.93 66 THR B C 1
ATOM 1455 O O . THR B 1 66 ? 31.175 7.096 60.310 1.00 35.43 66 THR B O 1
ATOM 1459 N N . SER B 1 67 ? 31.959 5.282 59.240 1.00 36.63 67 SER B N 1
ATOM 1460 C CA . SER B 1 67 ? 33.372 5.615 59.401 1.00 37.22 67 SER B CA 1
ATOM 1461 C C . SER B 1 67 ? 33.767 6.921 58.710 1.00 35.29 67 SER B C 1
ATOM 1462 O O . SER B 1 67 ? 34.842 7.469 58.965 1.00 33.50 67 SER B O 1
ATOM 1473 N N . GLY B 1 69 ? 32.629 9.709 59.204 1.00 35.61 69 GLY B N 1
ATOM 1474 C CA . GLY B 1 69 ? 32.609 10.795 60.172 1.00 33.24 69 GLY B CA 1
ATOM 1475 C C . GLY B 1 69 ? 31.582 11.887 59.917 1.00 34.12 69 GLY B C 1
ATOM 1476 O O . GLY B 1 69 ? 30.584 11.657 59.239 1.00 33.06 69 GLY B O 1
ATOM 1477 N N . PRO B 1 70 ? 31.824 13.084 60.475 1.00 30.25 70 PRO B N 1
ATOM 1478 C CA . PRO B 1 70 ? 30.913 14.228 60.419 1.00 33.56 70 PRO B CA 1
ATOM 1479 C C . PRO B 1 70 ? 30.969 14.969 59.094 1.00 39.37 70 PRO B C 1
ATOM 1480 O O . PRO B 1 70 ? 31.842 14.690 58.273 1.00 42.38 70 PRO B O 1
ATOM 1484 N N . HIS B 1 71 ? 30.043 15.904 58.902 1.00 39.49 71 HIS B N 1
ATOM 1485 C CA . HIS B 1 71 ? 30.043 16.776 57.740 1.00 42.59 71 HIS B CA 1
ATOM 1486 C C . HIS B 1 71 ? 31.381 17.484 57.616 1.00 41.19 71 HIS B C 1
ATOM 1487 O O . HIS B 1 71 ? 32.008 17.808 58.617 1.00 42.38 71 HIS B O 1
ATOM 1494 N N . PHE B 1 72 ? 31.833 17.703 56.384 1.00 42.15 72 PHE B N 1
ATOM 1495 C CA . PHE B 1 72 ? 33.152 18.290 56.168 1.00 42.19 72 PHE B CA 1
ATOM 1496 C C . PHE B 1 72 ? 33.073 19.799 56.038 1.00 51.53 72 PHE B C 1
ATOM 1497 O O . PHE B 1 72 ? 32.225 20.342 55.333 1.00 50.70 72 PHE B O 1
ATOM 1505 N N . ASN B 1 73 ? 33.981 20.455 56.749 1.00 61.16 73 ASN B N 1
ATOM 1506 C CA . ASN B 1 73 ? 34.135 21.902 56.735 1.00 68.90 73 ASN B CA 1
ATOM 1507 C C . ASN B 1 73 ? 35.140 22.363 55.670 1.00 66.19 73 ASN B C 1
ATOM 1508 O O . ASN B 1 73 ? 36.349 22.381 55.913 1.00 68.61 73 ASN B O 1
ATOM 1513 N N . PRO B 1 74 ? 34.658 22.771 54.487 1.00 66.70 74 PRO B N 1
ATOM 1514 C CA . PRO B 1 74 ? 35.644 23.179 53.474 1.00 69.54 74 PRO B CA 1
ATOM 1515 C C . PRO B 1 74 ? 36.335 24.492 53.848 1.00 75.06 74 PRO B C 1
ATOM 1516 O O . PRO B 1 74 ? 37.017 25.119 53.024 1.00 77.10 74 PRO B O 1
ATOM 1520 N N . PHE B 1 75 ? 36.158 24.916 55.094 1.00 79.32 75 PHE B N 1
ATOM 1521 C CA . PHE B 1 75 ? 36.725 26.176 55.540 1.00 79.25 75 PHE B CA 1
ATOM 1522 C C . PHE B 1 75 ? 37.742 25.959 56.684 1.00 78.98 75 PHE B C 1
ATOM 1523 O O . PHE B 1 75 ? 37.477 25.244 57.656 1.00 81.53 75 PHE B O 1
ATOM 1531 N N . LEU B 1 92 ? 25.714 20.812 49.329 1.00 57.84 92 LEU B N 1
ATOM 1532 C CA . LEU B 1 92 ? 25.330 20.223 48.047 1.00 55.25 92 LEU B CA 1
ATOM 1533 C C . LEU B 1 92 ? 23.812 20.234 47.861 1.00 58.67 92 LEU B C 1
ATOM 1534 O O . LEU B 1 92 ? 23.318 20.302 46.732 1.00 62.74 92 LEU B O 1
ATOM 1539 N N . GLY B 1 93 ? 23.081 20.152 48.971 1.00 56.80 93 GLY B N 1
ATOM 1540 C CA . GLY B 1 93 ? 21.632 20.199 48.944 1.00 54.41 93 GLY B CA 1
ATOM 1541 C C . GLY B 1 93 ? 21.025 18.830 48.734 1.00 54.51 93 GLY B C 1
ATOM 1542 O O . GLY B 1 93 ? 21.625 17.813 49.088 1.00 54.51 93 GLY B O 1
ATOM 1543 N N . ASN B 1 94 ? 19.828 18.805 48.159 1.00 52.38 94 ASN B N 1
ATOM 1544 C CA . ASN B 1 94 ? 19.140 17.552 47.881 1.00 52.35 94 ASN B CA 1
ATOM 1545 C C . ASN B 1 94 ? 19.307 17.127 46.432 1.00 51.67 94 ASN B C 1
ATOM 1546 O O . ASN B 1 94 ? 19.445 17.965 45.547 1.00 52.02 94 ASN B O 1
ATOM 1551 N N . ILE B 1 95 ? 19.309 15.818 46.204 1.00 48.75 95 ILE B N 1
ATOM 1552 C CA . ILE B 1 95 ? 19.144 15.267 44.871 1.00 46.25 95 ILE B CA 1
ATOM 1553 C C . ILE B 1 95 ? 17.787 14.600 44.793 1.00 49.04 95 ILE B C 1
ATOM 1554 O O . ILE B 1 95 ? 17.229 14.185 45.810 1.00 47.31 95 ILE B O 1
ATOM 1559 N N . VAL B 1 96 ? 17.257 14.494 43.582 1.00 48.00 96 VAL B N 1
ATOM 1560 C CA . VAL B 1 96 ? 15.994 13.810 43.378 1.00 49.46 96 VAL B CA 1
ATOM 1561 C C . VAL B 1 96 ? 16.242 12.496 42.651 1.00 48.82 96 VAL B C 1
ATOM 1562 O O . VAL B 1 96 ? 16.827 12.472 41.565 1.00 47.12 96 VAL B O 1
ATOM 1566 N N . VAL B 1 97 ? 15.831 11.404 43.281 1.00 43.94 97 VAL B N 1
ATOM 1567 C CA . VAL B 1 97 ? 15.856 10.097 42.651 1.00 44.74 97 VAL B CA 1
ATOM 1568 C C . VAL B 1 97 ? 14.492 9.851 42.025 1.00 47.84 97 VAL B C 1
ATOM 1569 O O . VAL B 1 97 ? 13.473 10.089 42.671 1.00 46.36 97 VAL B O 1
ATOM 1573 N N . ASN B 1 98 ? 14.465 9.392 40.773 1.00 47.99 98 ASN B N 1
ATOM 1574 C CA . ASN B 1 98 ? 13.194 9.212 40.072 1.00 45.12 98 ASN B CA 1
ATOM 1575 C C . ASN B 1 98 ? 12.593 7.842 40.359 1.00 50.93 98 ASN B C 1
ATOM 1576 O O . ASN B 1 98 ? 13.129 7.078 41.163 1.00 50.39 98 ASN B O 1
ATOM 1581 N N . ASN B 1 99 ? 11.475 7.533 39.709 1.00 56.55 99 ASN B N 1
ATOM 1582 C CA . ASN B 1 99 ? 10.748 6.303 40.007 1.00 56.44 99 ASN B CA 1
ATOM 1583 C C . ASN B 1 99 ? 11.495 5.053 39.568 1.00 55.30 99 ASN B C 1
ATOM 1584 O O . ASN B 1 99 ? 11.285 3.979 40.123 1.00 58.09 99 ASN B O 1
ATOM 1589 N N . ASN B 1 100 ? 12.369 5.204 38.578 1.00 53.50 100 ASN B N 1
ATOM 1590 C CA . ASN B 1 100 ? 13.260 4.133 38.155 1.00 52.12 100 ASN B CA 1
ATOM 1591 C C . ASN B 1 100 ? 14.390 3.865 39.156 1.00 52.57 100 ASN B C 1
ATOM 1592 O O . ASN B 1 100 ? 15.181 2.932 38.984 1.00 52.36 100 ASN B O 1
ATOM 1597 N N . GLY B 1 101 ? 14.488 4.703 40.182 1.00 51.11 101 GLY B N 1
ATOM 1598 C CA . GLY B 1 101 ? 15.537 4.558 41.176 1.00 50.26 101 GLY B CA 1
ATOM 1599 C C . GLY B 1 101 ? 16.855 5.183 40.749 1.00 48.08 101 GLY B C 1
ATOM 1600 O O . GLY B 1 101 ? 17.895 4.960 41.378 1.00 40.67 101 GLY B O 1
ATOM 1601 N N . GLU B 1 102 ? 16.810 5.983 39.687 1.00 50.00 102 GLU B N 1
ATOM 1602 C CA . GLU B 1 102 ? 18.016 6.605 39.157 1.00 45.72 102 GLU B CA 1
ATOM 1603 C C . GLU B 1 102 ? 18.066 8.107 39.407 1.00 44.05 102 GLU B C 1
ATOM 1604 O O . GLU B 1 102 ? 17.032 8.761 39.508 1.00 45.83 102 GLU B O 1
ATOM 1610 N N . CYS B 1 103 ? 19.279 8.647 39.496 1.00 39.18 103 CYS B N 1
ATOM 1611 C CA . CYS B 1 103 ? 19.482 10.094 39.548 1.00 39.62 103 CYS B CA 1
ATOM 1612 C C . CYS B 1 103 ? 20.554 10.501 38.553 1.00 40.28 103 CYS B C 1
ATOM 1613 O O . CYS B 1 103 ? 21.723 10.137 38.712 1.00 38.06 103 CYS B O 1
ATOM 1616 N N . ASN B 1 104 ? 20.158 11.277 37.550 1.00 37.70 104 ASN B N 1
ATOM 1617 C CA . ASN B 1 104 ? 21.060 11.687 36.484 1.00 39.48 104 ASN B CA 1
ATOM 1618 C C . ASN B 1 104 ? 21.185 13.194 36.376 1.00 38.38 104 ASN B C 1
ATOM 1619 O O . ASN B 1 104 ? 21.540 13.731 35.325 1.00 40.09 104 ASN B O 1
ATOM 1624 N N . GLU B 1 105 ? 20.912 13.882 37.471 1.00 34.71 105 GLU B N 1
ATOM 1625 C CA . GLU B 1 105 ? 20.930 15.330 37.436 1.00 42.09 105 GLU B CA 1
ATOM 1626 C C . GLU B 1 105 ? 22.339 15.884 37.541 1.00 38.95 105 GLU B C 1
ATOM 1627 O O . GLU B 1 105 ? 23.292 15.185 37.887 1.00 35.23 105 GLU B O 1
ATOM 1633 N N . ILE B 1 106 ? 22.443 17.166 37.249 1.00 34.51 106 ILE B N 1
ATOM 1634 C CA . ILE B 1 106 ? 23.700 17.868 37.293 1.00 37.94 106 ILE B CA 1
ATOM 1635 C C . ILE B 1 106 ? 23.490 19.104 38.138 1.00 39.33 106 ILE B C 1
ATOM 1636 O O . ILE B 1 106 ? 22.519 19.827 37.953 1.00 37.13 106 ILE B O 1
ATOM 1641 N N . ILE B 1 107 ? 24.372 19.318 39.106 1.00 39.55 107 ILE B N 1
ATOM 1642 C CA . ILE B 1 107 ? 24.337 20.549 39.870 1.00 39.85 107 ILE B CA 1
ATOM 1643 C C . ILE B 1 107 ? 25.709 21.183 39.765 1.00 40.59 107 ILE B C 1
ATOM 1644 O O . ILE B 1 107 ? 26.647 20.553 39.282 1.00 43.53 107 ILE B O 1
ATOM 1649 N N . CYS B 1 108 ? 25.819 22.437 40.170 1.00 35.17 108 CYS B N 1
ATOM 1650 C CA . CYS B 1 108 ? 27.100 23.116 40.144 1.00 38.07 108 CYS B CA 1
ATOM 1651 C C . CYS B 1 108 ? 27.215 23.869 41.456 1.00 44.18 108 CYS B C 1
ATOM 1652 O O . CYS B 1 108 ? 26.327 24.642 41.818 1.00 43.50 108 CYS B O 1
ATOM 1655 N N . VAL B 1 109 ? 28.297 23.608 42.177 1.00 37.98 109 VAL B N 1
ATOM 1656 C CA . VAL B 1 109 ? 28.483 24.133 43.516 1.00 37.92 109 VAL B CA 1
ATOM 1657 C C . VAL B 1 109 ? 29.609 25.133 43.469 1.00 42.60 109 VAL B C 1
ATOM 1658 O O . VAL B 1 109 ? 30.741 24.789 43.085 1.00 37.21 109 VAL B O 1
ATOM 1662 N N . LYS B 1 110 ? 29.302 26.371 43.845 1.00 40.03 110 LYS B N 1
ATOM 1663 C CA . LYS B 1 110 ? 30.208 27.487 43.582 1.00 45.15 110 LYS B CA 1
ATOM 1664 C C . LYS B 1 110 ? 31.560 27.319 44.266 1.00 49.19 110 LYS B C 1
ATOM 1665 O O . LYS B 1 110 ? 32.596 27.615 43.664 1.00 47.70 110 LYS B O 1
ATOM 1671 N N . TYR B 1 111 ? 31.553 26.833 45.505 1.00 42.48 111 TYR B N 1
ATOM 1672 C CA . TYR B 1 111 ? 32.798 26.623 46.234 1.00 49.50 111 TYR B CA 1
ATOM 1673 C C . TYR B 1 111 ? 32.903 25.179 46.702 1.00 48.54 111 TYR B C 1
ATOM 1674 O O . TYR B 1 111 ? 32.218 24.778 47.641 1.00 50.95 111 TYR B O 1
ATOM 1683 N N . LEU B 1 112 ? 33.755 24.400 46.049 1.00 38.72 112 LEU B N 1
ATOM 1684 C CA . LEU B 1 112 ? 33.877 22.983 46.359 1.00 36.04 112 LEU B CA 1
ATOM 1685 C C . LEU B 1 112 ? 35.189 22.499 45.766 1.00 33.53 112 LEU B C 1
ATOM 1686 O O . LEU B 1 112 ? 35.217 21.928 44.677 1.00 31.35 112 LEU B O 1
ATOM 1691 N N . PRO B 1 113 ? 36.296 22.755 46.469 1.00 35.00 113 PRO B N 1
ATOM 1692 C CA . PRO B 1 113 ? 37.590 22.519 45.827 1.00 31.19 113 PRO B CA 1
ATOM 1693 C C . PRO B 1 113 ? 37.955 21.035 45.785 1.00 29.97 113 PRO B C 1
ATOM 1694 O O . PRO B 1 113 ? 37.692 20.312 46.746 1.00 32.26 113 PRO B O 1
ATOM 1698 N N . LEU B 1 114 ? 38.553 20.593 44.683 1.00 25.43 114 LEU B N 1
ATOM 1699 C CA . LEU B 1 114 ? 38.998 19.204 44.556 1.00 27.47 114 LEU B CA 1
ATOM 1700 C C . LEU B 1 114 ? 40.473 19.094 44.890 1.00 27.44 114 LEU B C 1
ATOM 1701 O O . LEU B 1 114 ? 40.976 17.995 45.122 1.00 26.44 114 LEU B O 1
ATOM 1706 N N . THR B 1 115 ? 41.160 20.237 44.906 1.00 23.68 115 THR B N 1
ATOM 1707 C CA . THR B 1 115 ? 42.578 20.299 45.239 1.00 29.18 115 THR B CA 1
ATOM 1708 C C . THR B 1 115 ? 42.838 21.358 46.326 1.00 31.33 115 THR B C 1
ATOM 1709 O O . THR B 1 115 ? 41.976 22.192 46.599 1.00 28.00 115 THR B O 1
ATOM 1713 N N . GLY B 1 116 ? 44.022 21.325 46.932 1.00 27.28 116 GLY B N 1
ATOM 1714 C CA . GLY B 1 116 ? 44.377 22.277 47.967 1.00 28.24 116 GLY B CA 1
ATOM 1715 C C . GLY B 1 116 ? 44.092 21.710 49.345 1.00 34.74 116 GLY B C 1
ATOM 1716 O O . GLY B 1 116 ? 43.584 20.596 49.468 1.00 32.20 116 GLY B O 1
ATOM 1717 N N . SER B 1 117 ? 44.399 22.478 50.386 1.00 36.76 117 SER B N 1
ATOM 1718 C CA . SER B 1 117 ? 44.328 21.972 51.756 1.00 38.91 117 SER B CA 1
ATOM 1719 C C . SER B 1 117 ? 42.898 21.665 52.201 1.00 33.68 117 SER B C 1
ATOM 1720 O O . SER B 1 117 ? 42.686 20.816 53.054 1.00 33.84 117 SER B O 1
ATOM 1723 N N . ASN B 1 118 ? 41.917 22.326 51.598 1.00 34.05 118 ASN B N 1
ATOM 1724 C CA . ASN B 1 118 ? 40.518 22.041 51.899 1.00 33.40 118 ASN B CA 1
ATOM 1725 C C . ASN B 1 118 ? 39.807 21.196 50.832 1.00 30.59 118 ASN B C 1
ATOM 1726 O O . ASN B 1 118 ? 38.582 21.242 50.715 1.00 31.02 118 ASN B O 1
ATOM 1731 N N . GLN B 1 119 ? 40.579 20.423 50.070 1.00 29.84 119 GLN B N 1
ATOM 1732 C CA . GLN B 1 119 ? 40.048 19.599 48.977 1.00 28.64 119 GLN B CA 1
ATOM 1733 C C . GLN B 1 119 ? 39.105 18.535 49.506 1.00 27.20 119 GLN B C 1
ATOM 1734 O O . GLN B 1 119 ? 39.262 18.080 50.642 1.00 26.45 119 GLN B O 1
ATOM 1740 N N . ILE B 1 120 ? 38.145 18.121 48.681 1.00 25.94 120 ILE B N 1
ATOM 1741 C CA . ILE B 1 120 ? 37.253 17.029 49.054 1.00 26.77 120 ILE B CA 1
ATOM 1742 C C . ILE B 1 120 ? 37.675 15.697 48.448 1.00 28.50 120 ILE B C 1
ATOM 1743 O O . ILE B 1 120 ? 37.098 14.657 48.766 1.00 24.86 120 ILE B O 1
ATOM 1748 N N . ILE B 1 121 ? 38.671 15.725 47.565 1.00 27.29 121 ILE B N 1
ATOM 1749 C CA . ILE B 1 121 ? 39.245 14.487 47.060 1.00 24.11 121 ILE B CA 1
ATOM 1750 C C . ILE B 1 121 ? 39.938 13.788 48.215 1.00 24.91 121 ILE B C 1
ATOM 1751 O O . ILE B 1 121 ? 40.688 14.417 48.968 1.00 25.90 121 ILE B O 1
ATOM 1756 N N . GLY B 1 122 ? 39.670 12.495 48.373 1.00 24.30 122 GLY B N 1
ATOM 1757 C CA . GLY B 1 122 ? 40.214 11.739 49.492 1.00 26.15 122 GLY B CA 1
ATOM 1758 C C . GLY B 1 122 ? 39.234 11.651 50.651 1.00 25.16 122 GLY B C 1
ATOM 1759 O O . GLY B 1 122 ? 39.467 10.940 51.632 1.00 27.10 122 GLY B O 1
ATOM 1760 N N . ARG B 1 123 ? 38.127 12.373 50.529 1.00 23.50 123 ARG B N 1
ATOM 1761 C CA . ARG B 1 123 ? 37.107 12.409 51.564 1.00 26.76 123 ARG B CA 1
ATOM 1762 C C . ARG B 1 123 ? 35.833 11.734 51.070 1.00 28.68 123 ARG B C 1
ATOM 1763 O O . ARG B 1 123 ? 35.841 11.078 50.017 1.00 27.27 123 ARG B O 1
ATOM 1771 N N . GLY B 1 124 ? 34.748 11.865 51.831 1.00 27.16 124 GLY B N 1
ATOM 1772 C CA . GLY B 1 124 ? 33.552 11.091 51.541 1.00 30.35 124 GLY B CA 1
ATOM 1773 C C . GLY B 1 124 ? 32.357 11.813 50.944 1.00 32.31 124 GLY B C 1
ATOM 1774 O O . GLY B 1 124 ? 32.105 12.973 51.222 1.00 29.15 124 GLY B O 1
ATOM 1775 N N . LEU B 1 125 ? 31.614 11.113 50.102 1.00 29.99 125 LEU B N 1
ATOM 1776 C CA . LEU B 1 125 ? 30.327 11.618 49.667 1.00 28.09 125 LEU B CA 1
ATOM 1777 C C . LEU B 1 125 ? 29.291 10.685 50.235 1.00 28.24 125 LEU B C 1
ATOM 1778 O O . LEU B 1 125 ? 29.400 9.483 50.055 1.00 33.09 125 LEU B O 1
ATOM 1783 N N . VAL B 1 126 ? 28.299 11.219 50.935 1.00 28.54 126 VAL B N 1
ATOM 1784 C CA . VAL B 1 126 ? 27.277 10.363 51.542 1.00 33.28 126 VAL B CA 1
ATOM 1785 C C . VAL B 1 126 ? 25.882 10.770 51.111 1.00 33.41 126 VAL B C 1
ATOM 1786 O O . VAL B 1 126 ? 25.539 11.947 51.195 1.00 33.10 126 VAL B O 1
ATOM 1790 N N . ILE B 1 127 ? 25.090 9.794 50.663 1.00 31.96 127 ILE B N 1
ATOM 1791 C CA . ILE B 1 127 ? 23.674 10.009 50.347 1.00 38.61 127 ILE B CA 1
ATOM 1792 C C . ILE B 1 127 ? 22.814 9.621 51.548 1.00 43.14 127 ILE B C 1
ATOM 1793 O O . ILE B 1 127 ? 22.874 8.480 52.023 1.00 42.62 127 ILE B O 1
ATOM 1798 N N . HIS B 1 128 ? 22.011 10.560 52.036 1.00 45.01 128 HIS B N 1
ATOM 1799 C CA . HIS B 1 128 ? 21.176 10.318 53.216 1.00 48.10 128 HIS B CA 1
ATOM 1800 C C . HIS B 1 128 ? 19.732 10.048 52.785 1.00 52.37 128 HIS B C 1
ATOM 1801 O O . HIS B 1 128 ? 19.283 10.569 51.770 1.00 49.90 128 HIS B O 1
ATOM 1808 N N . GLU B 1 129 ? 19.000 9.236 53.543 1.00 56.55 129 GLU B N 1
ATOM 1809 C CA . GLU B 1 129 ? 17.631 8.903 53.152 1.00 60.16 129 GLU B CA 1
ATOM 1810 C C . GLU B 1 129 ? 16.665 10.068 53.350 1.00 55.96 129 GLU B C 1
ATOM 1811 O O . GLU B 1 129 ? 15.581 10.079 52.774 1.00 62.01 129 GLU B O 1
ATOM 1817 N N . LYS B 1 130 ? 17.071 11.047 54.151 1.00 57.72 130 LYS B N 1
ATOM 1818 C CA . LYS B 1 130 ? 16.242 12.221 54.435 1.00 65.92 130 LYS B CA 1
ATOM 1819 C C . LYS B 1 130 ? 16.752 13.471 53.710 1.00 63.00 130 LYS B C 1
ATOM 1820 O O . LYS B 1 130 ? 17.958 13.705 53.639 1.00 59.92 130 LYS B O 1
ATOM 1826 N N . GLU B 1 131 ? 15.833 14.273 53.178 1.00 66.57 131 GLU B N 1
ATOM 1827 C CA . GLU B 1 131 ? 16.204 15.521 52.514 1.00 65.33 131 GLU B CA 1
ATOM 1828 C C . GLU B 1 131 ? 16.671 16.575 53.523 1.00 66.87 131 GLU B C 1
ATOM 1829 O O . GLU B 1 131 ? 16.469 16.432 54.731 1.00 68.24 131 GLU B O 1
ATOM 1835 N N . ASP B 1 132 ? 17.303 17.631 53.021 1.00 67.36 132 ASP B N 1
ATOM 1836 C CA . ASP B 1 132 ? 17.742 18.733 53.872 1.00 72.41 132 ASP B CA 1
ATOM 1837 C C . ASP B 1 132 ? 16.600 19.713 54.107 1.00 73.26 132 ASP B C 1
ATOM 1838 O O . ASP B 1 132 ? 15.707 19.843 53.269 1.00 75.37 132 ASP B O 1
ATOM 1843 N N . ASP B 1 150 ? 20.353 7.720 59.030 1.00 67.86 150 ASP B N 1
ATOM 1844 C CA . ASP B 1 150 ? 20.930 6.568 58.353 1.00 68.04 150 ASP B CA 1
ATOM 1845 C C . ASP B 1 150 ? 21.491 6.976 56.986 1.00 66.44 150 ASP B C 1
ATOM 1846 O O . ASP B 1 150 ? 20.863 7.714 56.220 1.00 61.94 150 ASP B O 1
ATOM 1851 N N . ARG B 1 151 ? 22.690 6.486 56.701 1.00 61.88 151 ARG B N 1
ATOM 1852 C CA . ARG B 1 151 ? 23.399 6.788 55.468 1.00 53.40 151 ARG B CA 1
ATOM 1853 C C . ARG B 1 151 ? 23.179 5.647 54.492 1.00 53.64 151 ARG B C 1
ATOM 1854 O O . ARG B 1 151 ? 23.645 4.530 54.726 1.00 54.04 151 ARG B O 1
ATOM 1862 N N . ILE B 1 152 ? 22.470 5.919 53.400 1.00 45.15 152 ILE B N 1
ATOM 1863 C CA . ILE B 1 152 ? 22.015 4.836 52.545 1.00 46.51 152 ILE B CA 1
ATOM 1864 C C . ILE B 1 152 ? 23.037 4.506 51.465 1.00 45.99 152 ILE B C 1
ATOM 1865 O O . ILE B 1 152 ? 23.017 3.409 50.901 1.00 44.17 152 ILE B O 1
ATOM 1870 N N . ALA B 1 153 ? 23.942 5.441 51.195 1.00 38.58 153 ALA B N 1
ATOM 1871 C CA . ALA B 1 153 ? 25.005 5.196 50.231 1.00 37.81 153 ALA B CA 1
ATOM 1872 C C . ALA B 1 153 ? 26.185 6.138 50.458 1.00 37.61 153 ALA B C 1
ATOM 1873 O O . ALA B 1 153 ? 26.005 7.301 50.846 1.00 32.93 153 ALA B O 1
ATOM 1875 N N . CYS B 1 154 ? 27.392 5.634 50.214 1.00 32.94 154 CYS B N 1
ATOM 1876 C CA . CYS B 1 154 ? 28.578 6.468 50.318 1.00 31.64 154 CYS B CA 1
ATOM 1877 C C . CYS B 1 154 ? 29.702 5.956 49.424 1.00 32.48 154 CYS B C 1
ATOM 1878 O O . CYS B 1 154 ? 29.689 4.807 48.967 1.00 29.03 154 CYS B O 1
ATOM 1881 N N . GLY B 1 155 ? 30.682 6.819 49.187 1.00 28.69 155 GLY B N 1
ATOM 1882 C CA . GLY B 1 155 ? 31.840 6.451 48.399 1.00 29.26 155 GLY B CA 1
ATOM 1883 C C . GLY B 1 155 ? 32.981 7.404 48.700 1.00 28.19 155 GLY B C 1
ATOM 1884 O O . GLY B 1 155 ? 32.786 8.416 49.359 1.00 25.86 155 GLY B O 1
ATOM 1885 N N . ILE B 1 156 ? 34.171 7.065 48.225 1.00 23.48 156 ILE B N 1
ATOM 1886 C CA . ILE B 1 156 ? 35.345 7.906 48.385 1.00 25.13 156 ILE B CA 1
ATOM 1887 C C . ILE B 1 156 ? 35.514 8.767 47.136 1.00 27.06 156 ILE B C 1
ATOM 1888 O O . ILE B 1 156 ? 35.386 8.268 46.014 1.00 26.52 156 ILE B O 1
ATOM 1893 N N . ILE B 1 157 ? 35.790 10.052 47.315 1.00 24.05 157 ILE B N 1
ATOM 1894 C CA . ILE B 1 157 ? 35.988 10.933 46.164 1.00 25.65 157 ILE B CA 1
ATOM 1895 C C . ILE B 1 157 ? 37.438 10.842 45.718 1.00 26.02 157 ILE B C 1
ATOM 1896 O O . ILE B 1 157 ? 38.354 11.137 46.496 1.00 23.77 157 ILE B O 1
ATOM 1901 N N . ALA B 1 158 ? 37.643 10.439 44.464 1.00 23.11 158 ALA B N 1
ATOM 1902 C CA . ALA B 1 158 ? 38.975 10.076 43.972 1.00 25.99 158 ALA B CA 1
ATOM 1903 C C . ALA B 1 158 ? 39.340 10.813 42.683 1.00 28.30 158 ALA B C 1
ATOM 1904 O O . ALA B 1 158 ? 38.459 11.362 42.032 1.00 25.29 158 ALA B O 1
ATOM 1906 N N . TYR B 1 159 ? 40.622 10.828 42.304 1.00 22.82 159 TYR B N 1
ATOM 1907 C CA . TYR B 1 159 ? 40.983 11.376 40.986 1.00 26.24 159 TYR B CA 1
ATOM 1908 C C . TYR B 1 159 ? 40.435 10.479 39.887 1.00 25.54 159 TYR B C 1
ATOM 1909 O O . TYR B 1 159 ? 40.638 9.267 39.913 1.00 24.06 159 TYR B O 1
ATOM 1918 N N . LEU B 1 160 ? 39.709 11.062 38.938 1.00 24.65 160 LEU B N 1
ATOM 1919 C CA . LEU B 1 160 ? 39.281 10.297 37.767 1.00 28.26 160 LEU B CA 1
ATOM 1920 C C . LEU B 1 160 ? 40.524 10.031 36.979 1.00 32.57 160 LEU B C 1
ATOM 1921 O O . LEU B 1 160 ? 40.776 8.927 36.492 1.00 33.15 160 LEU B O 1
ATOM 1926 N N . ASN B 1 161 ? 41.299 11.103 36.952 1.00 34.74 161 ASN B N 1
ATOM 1927 C CA . ASN B 1 161 ? 42.492 11.313 36.179 1.00 45.34 161 ASN B CA 1
ATOM 1928 C C . ASN B 1 161 ? 42.795 10.258 35.129 1.00 49.77 161 ASN B C 1
ATOM 1929 O O . ASN B 1 161 ? 42.845 10.585 33.938 1.00 58.01 161 ASN B O 1
#

Foldseek 3Di:
DPDKFKKKWQFQPPHGQGIWMWIDDPFWIKIWFWTFPADFFKWWKFWFDAQDQPVHPVPGDGQDPVVFSGPFIFGADPRRTGGDMDIGGPAACDDDSHSQRTKIFTHPDGVCHDTDTMTGIHTPD/DDDPPKFKKKWFFQPPHGFGIWMWIDDPQWIKIWFWTAPADFAKWAKAWFAAQDQPVHPVRGDGADLCFFIFGQHPRRTGGDMDTGRDAACDDPSHSQNTKMFIGPDGCVTPTMTGIHGPD

Secondary structure (P-SEA, 3-state):
cccbbbbbbcccccccccbbbbbbccccbbbbbbcccccccbbbbbbbccccccccccccccccccccccccbbbbccccccbbbbbbccccccccccccccbbbbbcccccccccccbbbbbcc/ccccbbbbbbbcccccccccbbbbbbcccbbbbbbbcccccccbbbbbbbccccccccccccccccccccbbbbccccccbbbbbbccccccccccccccbbbbbcccccccccbbbbccc

Solvent-accessible surface area: 11945 Å² total